Protein AF-A0A523CXA4-F1 (afdb_monomer_lite)

Structure (mmCIF, N/CA/C/O backbone):
data_AF-A0A523CXA4-F1
#
_entry.id   AF-A0A523CXA4-F1
#
loop_
_atom_site.group_PDB
_atom_site.id
_atom_site.type_symbol
_atom_site.label_atom_id
_atom_site.label_alt_id
_atom_site.label_comp_id
_atom_site.label_asym_id
_atom_site.label_entity_id
_atom_site.label_seq_id
_atom_site.pdbx_PDB_ins_code
_atom_site.Cartn_x
_atom_site.Cartn_y
_atom_site.Cartn_z
_atom_site.occupancy
_atom_site.B_iso_or_equiv
_atom_site.auth_seq_id
_atom_site.auth_comp_id
_atom_site.auth_asym_id
_atom_site.auth_atom_id
_atom_site.pdbx_PDB_model_num
ATOM 1 N N . MET A 1 1 ? 42.052 19.906 -33.831 1.00 55.44 1 MET A N 1
ATOM 2 C CA . MET A 1 1 ? 40.650 20.197 -33.439 1.00 55.44 1 MET A CA 1
ATOM 3 C C . MET A 1 1 ? 39.575 19.534 -34.320 1.00 55.44 1 MET A C 1
ATOM 5 O O . MET A 1 1 ? 38.559 19.148 -33.767 1.00 55.44 1 MET A O 1
ATOM 9 N N . LYS A 1 2 ? 39.762 19.303 -35.636 1.00 57.41 2 LYS A N 1
ATOM 10 C CA . LYS A 1 2 ? 38.700 18.750 -36.522 1.00 57.41 2 LYS A CA 1
ATOM 11 C C . LYS A 1 2 ? 38.255 17.290 -36.270 1.00 57.41 2 LYS A C 1
ATOM 13 O O . LYS A 1 2 ? 37.139 16.947 -36.626 1.00 57.41 2 LYS A O 1
ATOM 18 N N . ARG A 1 3 ? 39.086 16.433 -35.657 1.00 59.00 3 ARG A N 1
ATOM 19 C CA . ARG A 1 3 ? 38.752 15.011 -35.379 1.00 59.00 3 ARG A CA 1
ATOM 20 C C . ARG A 1 3 ? 37.992 14.776 -34.072 1.00 59.00 3 ARG A C 1
ATOM 22 O O . ARG A 1 3 ? 37.489 13.687 -33.852 1.00 59.00 3 ARG A O 1
ATOM 29 N N . ILE A 1 4 ? 37.914 15.793 -33.221 1.00 60.28 4 ILE A N 1
ATOM 30 C CA . ILE A 1 4 ? 37.323 15.688 -31.884 1.00 60.28 4 ILE A CA 1
ATOM 31 C C . ILE A 1 4 ? 35.793 15.850 -31.964 1.00 60.28 4 ILE A C 1
ATOM 33 O O . ILE A 1 4 ? 35.050 15.113 -31.328 1.00 60.28 4 ILE A O 1
ATOM 37 N N . LEU A 1 5 ? 35.322 16.741 -32.842 1.00 62.91 5 LEU A N 1
ATOM 38 C CA . LEU A 1 5 ? 33.901 16.999 -33.085 1.00 62.91 5 LEU A CA 1
ATOM 39 C C . LEU A 1 5 ? 33.089 15.762 -33.549 1.00 62.91 5 LEU A C 1
ATOM 41 O O . LEU A 1 5 ? 32.036 15.520 -32.968 1.00 62.91 5 LEU A O 1
ATOM 45 N N . PRO A 1 6 ? 33.540 14.938 -34.522 1.00 69.25 6 PRO A N 1
ATOM 46 C CA . PRO A 1 6 ? 32.792 13.744 -34.931 1.00 69.25 6 PRO A CA 1
ATOM 47 C C . PRO A 1 6 ? 32.766 12.641 -33.864 1.00 69.25 6 PRO A C 1
ATOM 49 O O . PRO A 1 6 ? 31.788 11.907 -33.791 1.00 69.25 6 PRO A O 1
ATOM 52 N N . VAL A 1 7 ? 33.792 12.539 -33.011 1.00 71.12 7 VAL A N 1
ATOM 53 C CA . VAL A 1 7 ? 33.813 11.573 -31.897 1.00 71.12 7 VAL A CA 1
ATOM 54 C C . VAL A 1 7 ? 32.794 11.964 -30.825 1.00 71.12 7 VAL A C 1
ATOM 56 O O . VAL A 1 7 ? 32.055 11.108 -30.348 1.00 71.12 7 VAL A O 1
ATOM 59 N N . PHE A 1 8 ? 32.688 13.257 -30.503 1.00 73.69 8 PHE A N 1
ATOM 60 C CA . PHE A 1 8 ? 31.655 13.751 -29.589 1.00 73.69 8 PHE A CA 1
ATOM 61 C C . PHE A 1 8 ? 30.239 13.601 -30.158 1.00 73.69 8 PHE A C 1
ATOM 63 O O . PHE A 1 8 ? 29.335 13.213 -29.423 1.00 73.69 8 PHE A O 1
ATOM 70 N N . LEU A 1 9 ? 30.042 13.842 -31.459 1.00 76.19 9 LEU A N 1
ATOM 71 C CA . LEU A 1 9 ? 28.745 13.637 -32.117 1.00 76.19 9 LEU A CA 1
ATOM 72 C C . LEU A 1 9 ? 28.333 12.158 -32.146 1.00 76.19 9 LEU A C 1
ATOM 74 O O . LEU A 1 9 ? 27.176 11.844 -31.877 1.00 76.19 9 LEU A O 1
ATOM 78 N N . LEU A 1 10 ? 29.272 11.246 -32.417 1.00 79.19 10 LEU A N 1
ATOM 79 C CA . LEU A 1 10 ? 29.013 9.805 -32.400 1.00 79.19 10 LEU A CA 1
ATOM 80 C C . LEU A 1 10 ? 28.697 9.305 -30.982 1.00 79.19 10 LEU A C 1
ATOM 82 O O . LEU A 1 10 ? 27.749 8.548 -30.799 1.00 79.19 10 LEU A O 1
ATOM 86 N N . GLY A 1 11 ? 29.444 9.769 -29.974 1.00 74.88 11 GLY A N 1
ATOM 87 C CA . GLY A 1 11 ? 29.176 9.452 -28.569 1.00 74.88 11 GLY A CA 1
ATOM 88 C C . GLY A 1 11 ? 27.813 9.965 -28.098 1.00 74.88 11 GLY A C 1
ATOM 89 O O . GLY A 1 11 ? 27.071 9.227 -27.454 1.00 74.88 11 GLY A O 1
ATOM 90 N N . GLY A 1 12 ? 27.444 11.192 -28.483 1.00 76.06 12 GLY A N 1
ATOM 91 C CA . GLY A 1 12 ? 26.124 11.757 -28.194 1.00 76.06 12 GLY A CA 1
ATOM 92 C C . GLY A 1 12 ? 24.982 10.973 -28.845 1.00 76.06 12 GLY A C 1
ATOM 93 O O . GLY A 1 12 ? 23.961 10.741 -28.204 1.00 76.06 12 GLY A O 1
ATOM 94 N N . LEU A 1 13 ? 25.165 10.505 -30.085 1.00 80.12 13 LEU A N 1
ATOM 95 C CA . LEU A 1 13 ? 24.168 9.694 -30.789 1.00 80.12 13 LEU A CA 1
ATOM 96 C C . LEU A 1 13 ? 23.973 8.314 -30.139 1.00 80.12 13 LEU A C 1
ATOM 98 O O . LEU A 1 13 ? 22.839 7.871 -29.991 1.00 80.12 13 LEU A O 1
ATOM 102 N N . ILE A 1 14 ? 25.056 7.653 -29.717 1.00 82.56 14 ILE A N 1
ATOM 103 C CA . ILE A 1 14 ? 24.981 6.362 -29.009 1.00 82.56 14 ILE A CA 1
ATOM 104 C C . ILE A 1 14 ? 24.213 6.515 -27.691 1.00 82.56 14 ILE A C 1
ATOM 106 O O . ILE A 1 14 ? 23.369 5.682 -27.377 1.00 82.56 14 ILE A O 1
ATOM 110 N N . LEU A 1 15 ? 24.467 7.597 -26.952 1.00 78.19 15 LEU A N 1
ATOM 111 C CA . LEU A 1 15 ? 23.811 7.871 -25.673 1.00 78.19 15 LEU A CA 1
ATOM 112 C C . LEU A 1 15 ? 22.323 8.226 -25.853 1.00 78.19 15 LEU A C 1
ATOM 114 O O . LEU A 1 15 ? 21.481 7.808 -25.067 1.00 78.19 15 LEU A O 1
ATOM 118 N N . LEU A 1 16 ? 21.975 8.933 -26.932 1.00 81.12 16 LEU A N 1
ATOM 119 C CA . LEU A 1 16 ? 20.579 9.196 -27.297 1.00 81.12 16 LEU A CA 1
ATOM 120 C C . LEU A 1 16 ? 19.822 7.920 -27.687 1.00 81.12 16 LEU A C 1
ATOM 122 O O . LEU A 1 16 ? 18.653 7.777 -27.342 1.00 81.12 16 LEU A O 1
ATOM 126 N N . LEU A 1 17 ? 20.476 6.995 -28.392 1.00 86.81 17 LEU A N 1
ATOM 127 C CA . LEU A 1 17 ? 19.860 5.741 -28.833 1.00 86.81 17 LEU A CA 1
ATOM 128 C C . LEU A 1 17 ? 19.803 4.673 -27.732 1.00 86.81 17 LEU A C 1
ATOM 130 O O . LEU A 1 17 ? 18.979 3.764 -27.824 1.00 86.81 17 LEU A O 1
ATOM 134 N N . SER A 1 18 ? 20.633 4.767 -26.688 1.00 87.38 18 SER A N 1
ATOM 135 C CA . SER A 1 18 ? 20.609 3.810 -25.579 1.00 87.38 18 SER A CA 1
ATOM 136 C C . SER A 1 18 ? 19.433 4.032 -24.628 1.00 87.38 18 SER A C 1
ATOM 138 O O . SER A 1 18 ? 18.902 3.052 -24.111 1.00 87.38 18 SER A O 1
ATOM 140 N N . ILE A 1 19 ? 18.974 5.276 -24.433 1.00 90.44 19 ILE A N 1
ATOM 141 C CA . ILE A 1 19 ? 17.864 5.588 -23.514 1.00 90.44 19 ILE A CA 1
ATOM 142 C C . ILE A 1 19 ? 16.578 4.823 -23.884 1.00 90.44 19 ILE A C 1
ATOM 144 O O . ILE A 1 19 ? 16.054 4.138 -23.007 1.00 90.44 19 ILE A O 1
ATOM 148 N N . PRO A 1 20 ? 16.076 4.841 -25.139 1.00 92.19 20 PRO A N 1
ATOM 149 C CA . PRO A 1 20 ? 14.871 4.090 -25.500 1.00 92.19 20 PRO A CA 1
ATOM 150 C C . PRO A 1 20 ? 15.016 2.577 -25.322 1.00 92.19 20 PRO A C 1
ATOM 152 O O . PRO A 1 20 ? 14.059 1.914 -24.935 1.00 92.19 20 PRO A O 1
ATOM 155 N N . VAL A 1 21 ? 16.207 2.025 -25.582 1.00 93.12 21 VAL A N 1
ATOM 156 C CA . VAL A 1 21 ? 16.472 0.586 -25.429 1.00 93.12 21 VAL A CA 1
ATOM 157 C C . VAL A 1 21 ? 16.473 0.195 -23.953 1.00 93.12 21 VAL A C 1
ATOM 159 O O . VAL A 1 21 ? 15.789 -0.751 -23.573 1.00 93.12 21 VAL A O 1
ATOM 162 N N . ILE A 1 22 ? 17.194 0.945 -23.114 1.00 93.62 22 ILE A N 1
ATOM 163 C CA . ILE A 1 22 ? 17.227 0.727 -21.661 1.00 93.62 22 ILE A CA 1
ATOM 164 C C . ILE A 1 22 ? 15.817 0.874 -21.082 1.00 93.62 22 ILE A C 1
ATOM 166 O O . ILE A 1 22 ? 15.388 0.033 -20.297 1.00 93.62 22 ILE A O 1
ATOM 170 N N . TYR A 1 23 ? 15.072 1.895 -21.512 1.00 94.12 23 TYR A N 1
ATOM 171 C CA . TYR A 1 23 ? 13.703 2.122 -21.058 1.00 94.12 23 TYR A CA 1
ATOM 172 C C . TYR A 1 23 ? 12.761 0.991 -21.483 1.00 94.12 23 TYR A C 1
ATOM 174 O O . TYR A 1 23 ? 11.998 0.498 -20.661 1.00 94.12 23 TYR A O 1
ATOM 182 N N . GLY A 1 24 ? 12.849 0.521 -22.731 1.00 94.38 24 GLY A N 1
ATOM 183 C CA . GLY A 1 24 ? 12.044 -0.600 -23.220 1.00 94.38 24 GLY A CA 1
ATOM 184 C C . GLY A 1 24 ? 12.316 -1.906 -22.470 1.00 94.38 24 GLY A C 1
ATOM 185 O O . GLY A 1 24 ? 11.378 -2.615 -22.117 1.00 94.38 24 GLY A O 1
ATOM 186 N N . LEU A 1 25 ? 13.583 -2.203 -22.161 1.00 94.12 25 LEU A N 1
ATOM 187 C CA . LEU A 1 25 ? 13.948 -3.361 -21.335 1.00 94.12 25 LEU A CA 1
ATOM 188 C C . LEU A 1 25 ? 13.444 -3.219 -19.894 1.00 94.12 25 LEU A C 1
ATOM 190 O O . LEU A 1 25 ? 12.968 -4.187 -19.301 1.00 94.12 25 LEU A O 1
ATOM 194 N N . TRP A 1 26 ? 13.531 -2.013 -19.334 1.00 95.94 26 TRP A N 1
ATOM 195 C CA . TRP A 1 26 ? 13.014 -1.720 -18.003 1.00 95.94 26 TRP A CA 1
ATOM 196 C C . TRP A 1 26 ? 11.489 -1.896 -17.938 1.00 95.94 26 TRP A C 1
ATOM 198 O O . TRP A 1 26 ? 11.005 -2.575 -17.035 1.00 95.94 26 TRP A O 1
ATOM 208 N N . LEU A 1 27 ? 10.752 -1.398 -18.938 1.00 95.62 27 LEU A N 1
ATOM 209 C CA . LEU A 1 27 ? 9.305 -1.597 -19.063 1.00 95.62 27 LEU A CA 1
ATOM 210 C C . LEU A 1 27 ? 8.914 -3.064 -19.273 1.00 95.62 27 LEU A C 1
ATOM 212 O O . LEU A 1 27 ? 7.896 -3.489 -18.742 1.00 95.62 27 LEU A O 1
ATOM 216 N N . GLY A 1 28 ? 9.710 -3.844 -20.011 1.00 96.12 28 GLY A N 1
ATOM 217 C CA . GLY A 1 28 ? 9.466 -5.280 -20.177 1.00 96.12 28 GLY A CA 1
ATOM 218 C C . GLY A 1 28 ? 9.460 -6.018 -18.837 1.00 96.12 28 GLY A C 1
ATOM 219 O O . GLY A 1 28 ? 8.503 -6.714 -18.523 1.00 96.12 28 GLY A O 1
ATOM 220 N N . ARG A 1 29 ? 10.470 -5.773 -17.993 1.00 96.00 29 ARG A N 1
ATOM 221 C CA . ARG A 1 29 ? 10.530 -6.369 -16.646 1.00 96.00 29 ARG A CA 1
ATOM 222 C C . ARG A 1 29 ? 9.421 -5.869 -15.722 1.00 96.00 29 ARG A C 1
ATOM 224 O O . ARG A 1 29 ? 8.938 -6.627 -14.889 1.00 96.00 29 ARG A O 1
ATOM 231 N N . LEU A 1 30 ? 9.018 -4.604 -15.862 1.00 96.50 30 LEU A N 1
ATOM 232 C CA . LEU A 1 30 ? 7.861 -4.071 -15.144 1.00 96.50 30 LEU A CA 1
ATOM 233 C C . LEU A 1 30 ? 6.575 -4.814 -15.538 1.00 96.50 30 LEU A C 1
ATOM 235 O O . LEU A 1 30 ? 5.807 -5.205 -14.665 1.00 96.50 30 LEU A O 1
ATOM 239 N N . ALA A 1 31 ? 6.373 -5.058 -16.833 1.00 97.31 31 ALA A N 1
ATOM 240 C CA . ALA A 1 31 ? 5.225 -5.809 -17.328 1.00 97.31 31 ALA A CA 1
ATOM 241 C C . ALA A 1 31 ? 5.234 -7.270 -16.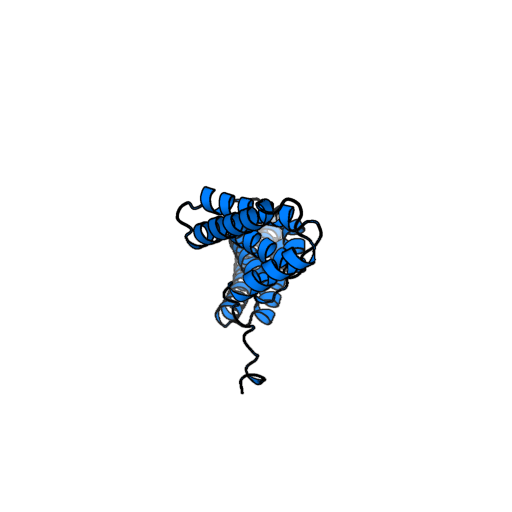843 1.00 97.31 31 ALA A C 1
ATOM 243 O O . ALA A 1 31 ? 4.180 -7.799 -16.496 1.00 97.31 31 ALA A O 1
ATOM 244 N N . ASP A 1 32 ? 6.407 -7.904 -16.756 1.00 97.62 32 ASP A N 1
ATOM 245 C CA . ASP A 1 32 ? 6.542 -9.249 -16.183 1.00 97.62 32 ASP A CA 1
ATOM 246 C C . ASP A 1 32 ? 6.132 -9.271 -14.695 1.00 97.62 32 ASP A C 1
ATOM 248 O O . ASP A 1 32 ? 5.364 -10.145 -14.282 1.00 97.62 32 ASP A O 1
ATOM 252 N N . ALA A 1 33 ? 6.555 -8.266 -13.915 1.00 97.50 33 ALA A N 1
ATOM 253 C CA . ALA A 1 33 ? 6.172 -8.107 -12.507 1.00 97.50 33 ALA A CA 1
ATOM 254 C C . ALA A 1 33 ? 4.656 -7.924 -12.325 1.00 97.50 33 ALA A C 1
ATOM 256 O O . ALA A 1 33 ? 4.048 -8.524 -11.431 1.00 97.50 33 ALA A O 1
ATOM 257 N N . GLU A 1 34 ? 4.036 -7.124 -13.196 1.00 96.81 34 GLU A N 1
ATOM 258 C CA . GLU A 1 34 ? 2.588 -6.894 -13.232 1.00 96.81 34 GLU A CA 1
ATOM 259 C C . GLU A 1 34 ? 1.816 -8.154 -13.649 1.00 96.81 34 GLU A C 1
ATOM 261 O O . GLU A 1 34 ? 0.770 -8.456 -13.072 1.00 96.81 34 GLU A O 1
ATOM 266 N N . ALA A 1 35 ? 2.342 -8.932 -14.598 1.00 97.50 35 ALA A N 1
ATOM 267 C CA . ALA A 1 35 ? 1.761 -10.214 -14.984 1.00 97.50 35 ALA A CA 1
ATOM 268 C C . ALA A 1 35 ? 1.803 -11.213 -13.818 1.00 97.50 35 ALA A C 1
ATOM 270 O O . ALA A 1 35 ? 0.785 -11.823 -13.493 1.00 97.50 35 ALA A O 1
ATOM 271 N N . ALA A 1 36 ? 2.937 -11.322 -13.116 1.00 96.94 36 ALA A N 1
ATOM 272 C CA . ALA A 1 36 ? 3.042 -12.148 -11.915 1.00 96.94 36 ALA A CA 1
ATOM 273 C C . ALA A 1 36 ? 2.067 -11.697 -10.809 1.00 96.94 36 ALA A C 1
ATOM 275 O O . ALA A 1 36 ? 1.455 -12.542 -10.151 1.00 96.94 36 ALA A O 1
ATOM 276 N N . PHE A 1 37 ? 1.867 -10.385 -10.636 1.00 94.62 37 PHE A N 1
ATOM 277 C CA . PHE A 1 37 ? 0.881 -9.840 -9.697 1.00 94.62 37 PHE A CA 1
ATOM 278 C C . PHE A 1 37 ? -0.547 -10.252 -10.067 1.00 94.62 37 PHE A C 1
ATOM 280 O O . PHE A 1 37 ? -1.293 -10.750 -9.220 1.00 94.62 37 PHE A O 1
ATOM 287 N N . SER A 1 38 ? -0.913 -10.083 -11.342 1.00 94.56 38 SER A N 1
ATOM 288 C CA . SER A 1 38 ? -2.229 -10.447 -11.877 1.00 94.56 38 SER A CA 1
ATOM 289 C C . SER A 1 38 ? -2.508 -11.947 -11.740 1.00 94.56 38 SER A C 1
ATOM 291 O O . SER A 1 38 ? -3.611 -12.343 -11.361 1.00 94.56 38 SER A O 1
ATOM 293 N N . ASP A 1 39 ? -1.478 -12.774 -11.928 1.00 95.19 39 ASP A N 1
ATOM 294 C CA . ASP A 1 39 ? -1.519 -14.227 -11.746 1.00 95.19 39 ASP A CA 1
ATOM 295 C C . ASP A 1 39 ? -1.522 -14.665 -10.270 1.00 95.19 39 ASP A C 1
ATOM 297 O O . ASP A 1 39 ? -1.466 -15.862 -9.979 1.00 95.19 39 ASP A O 1
ATOM 301 N N . THR A 1 40 ? -1.571 -13.732 -9.311 1.00 94.00 40 THR A N 1
ATOM 302 C CA . THR A 1 40 ? -1.509 -13.985 -7.856 1.00 94.00 40 THR A CA 1
ATOM 303 C C . THR A 1 40 ? -0.205 -14.638 -7.378 1.00 94.00 40 THR A C 1
ATOM 305 O O . THR A 1 40 ? -0.126 -15.163 -6.264 1.00 94.00 40 THR A O 1
ATOM 308 N N . ARG A 1 41 ? 0.857 -14.581 -8.190 1.00 96.62 41 ARG A N 1
ATOM 309 C CA . ARG A 1 41 ? 2.208 -15.053 -7.847 1.00 96.62 41 ARG A CA 1
ATOM 310 C C . ARG A 1 41 ? 2.937 -13.984 -7.032 1.00 96.62 41 ARG A C 1
ATOM 312 O O . ARG A 1 41 ? 3.953 -13.444 -7.452 1.00 96.62 41 ARG A O 1
ATOM 319 N N . TYR A 1 42 ? 2.392 -13.660 -5.859 1.00 94.00 42 TYR A N 1
ATOM 320 C CA . TYR A 1 42 ? 2.778 -12.475 -5.083 1.00 94.00 42 TYR A CA 1
ATOM 321 C C . TYR A 1 42 ? 4.250 -12.446 -4.666 1.00 94.00 42 TYR A C 1
ATOM 323 O O . TYR A 1 42 ? 4.880 -11.410 -4.820 1.00 94.00 42 TYR A O 1
ATOM 331 N N . THR A 1 43 ? 4.823 -13.562 -4.211 1.00 95.44 43 THR A N 1
ATOM 332 C CA . THR A 1 43 ? 6.248 -13.619 -3.830 1.00 95.44 43 THR A CA 1
ATOM 333 C C . THR A 1 43 ? 7.175 -13.369 -5.022 1.00 95.44 43 THR A C 1
ATOM 335 O O . THR A 1 43 ? 8.129 -12.609 -4.915 1.00 95.44 43 THR A O 1
ATOM 338 N N . G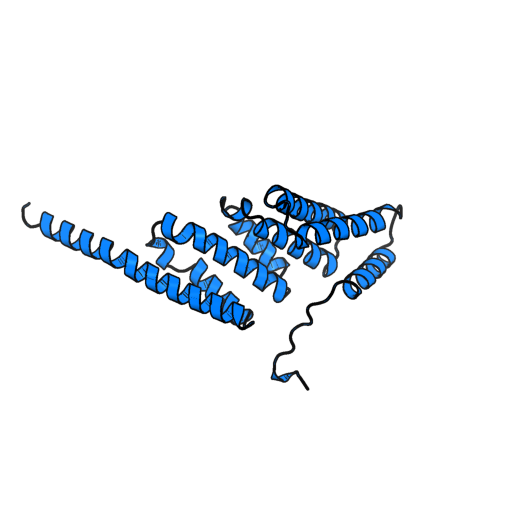LU A 1 44 ? 6.871 -13.963 -6.178 1.00 97.12 44 GLU A N 1
ATOM 339 C CA . GLU A 1 44 ? 7.644 -13.742 -7.406 1.00 97.12 44 GLU A CA 1
ATOM 340 C C . GLU A 1 44 ? 7.490 -12.300 -7.902 1.00 97.12 44 GLU A C 1
ATOM 342 O O . GLU A 1 44 ? 8.472 -11.634 -8.223 1.00 97.12 44 GLU A O 1
ATOM 347 N N . SER A 1 45 ? 6.255 -11.799 -7.913 1.00 97.44 45 SER A N 1
ATOM 348 C CA . SER A 1 45 ? 5.945 -10.425 -8.295 1.00 97.44 45 SER A CA 1
ATOM 349 C C . SER A 1 45 ? 6.662 -9.411 -7.401 1.00 97.44 45 SER A C 1
ATOM 351 O O . SER A 1 45 ? 7.202 -8.429 -7.905 1.00 97.44 45 SER A O 1
ATOM 353 N N . GLN A 1 46 ? 6.737 -9.667 -6.091 1.00 97.06 46 GLN A N 1
ATOM 354 C CA . GLN A 1 46 ? 7.455 -8.817 -5.142 1.00 97.06 46 GLN A CA 1
ATOM 355 C C . GLN A 1 46 ? 8.930 -8.687 -5.512 1.00 97.06 46 GLN A C 1
ATOM 357 O O . GLN A 1 46 ? 9.444 -7.572 -5.601 1.00 97.06 46 GLN A O 1
ATOM 362 N N . GLU A 1 47 ? 9.597 -9.818 -5.754 1.00 96.94 47 GLU A N 1
ATOM 363 C CA . GLU A 1 47 ? 11.008 -9.847 -6.133 1.00 96.94 47 GLU A CA 1
ATOM 364 C C . GLU A 1 47 ? 11.226 -9.082 -7.444 1.00 96.94 47 GLU A C 1
ATOM 366 O O . GLU A 1 47 ? 12.114 -8.232 -7.538 1.00 96.94 47 GLU A O 1
ATOM 371 N N . GLN A 1 48 ? 10.371 -9.316 -8.442 1.00 97.69 48 GLN A N 1
ATOM 372 C CA . GLN A 1 48 ? 10.447 -8.641 -9.737 1.00 97.69 48 GLN A CA 1
ATOM 373 C C . GLN A 1 48 ? 10.231 -7.126 -9.604 1.00 97.69 48 GLN A C 1
ATOM 375 O O . GLN A 1 48 ? 11.023 -6.345 -10.136 1.00 97.69 48 GLN A O 1
ATOM 380 N N . PHE A 1 49 ? 9.233 -6.676 -8.839 1.00 97.12 49 PHE A N 1
ATOM 381 C CA . PHE A 1 49 ? 9.024 -5.251 -8.581 1.00 97.12 49 PHE A CA 1
ATOM 382 C C . PHE A 1 49 ? 10.195 -4.617 -7.824 1.00 97.12 49 PHE A C 1
ATOM 384 O O . PHE A 1 49 ? 10.618 -3.522 -8.191 1.00 97.12 49 PHE A O 1
ATOM 391 N N . GLN A 1 50 ? 10.768 -5.290 -6.821 1.00 95.06 50 GLN A N 1
ATOM 392 C CA . GLN A 1 50 ? 11.948 -4.799 -6.097 1.00 95.06 50 GLN A CA 1
ATOM 393 C C . GLN A 1 50 ? 13.169 -4.659 -7.018 1.00 95.06 50 GLN A C 1
ATOM 395 O O . GLN A 1 50 ? 13.889 -3.656 -6.943 1.00 95.06 50 GLN A O 1
ATOM 400 N N . GLN A 1 51 ? 13.382 -5.613 -7.930 1.00 94.56 51 GLN A N 1
ATOM 401 C CA . GLN A 1 51 ? 14.443 -5.543 -8.940 1.00 94.56 51 GLN A CA 1
ATOM 402 C C . GLN A 1 51 ? 14.233 -4.371 -9.908 1.00 94.56 51 GLN A C 1
ATOM 404 O O . GLN A 1 51 ? 15.182 -3.654 -10.225 1.00 94.56 51 GLN A O 1
ATOM 409 N N . VAL A 1 52 ? 12.998 -4.133 -10.358 1.00 94.31 52 VAL A N 1
ATOM 410 C CA . VAL A 1 52 ? 12.665 -2.997 -11.236 1.00 94.31 52 VAL A CA 1
ATOM 411 C C . VAL A 1 52 ? 12.811 -1.660 -10.496 1.00 94.31 52 VAL A C 1
ATOM 413 O O . VAL A 1 52 ? 13.297 -0.686 -11.078 1.00 94.31 52 VAL A O 1
ATOM 416 N N . PHE A 1 53 ? 12.439 -1.615 -9.214 1.00 92.00 53 PHE A N 1
ATOM 417 C CA . PHE A 1 53 ? 12.476 -0.420 -8.369 1.00 92.00 53 PHE A CA 1
ATOM 418 C C . PHE A 1 53 ? 13.891 0.040 -7.999 1.00 92.00 53 PHE A C 1
ATOM 420 O O . PHE A 1 53 ? 14.131 1.241 -7.880 1.00 92.00 53 PHE A O 1
ATOM 427 N N . SER A 1 54 ? 14.814 -0.906 -7.814 1.00 89.25 54 SER A N 1
ATOM 428 C CA . SER A 1 54 ? 16.211 -0.664 -7.414 1.00 89.25 54 SER A CA 1
ATOM 429 C C . SER A 1 54 ? 17.223 -0.889 -8.547 1.00 89.25 54 SER A C 1
ATOM 431 O O . SER A 1 54 ? 18.435 -0.826 -8.333 1.00 89.25 54 SER A O 1
ATOM 433 N N . GLY A 1 55 ? 16.731 -1.139 -9.764 1.00 88.44 55 GLY A N 1
ATOM 434 C CA . GLY A 1 55 ? 17.542 -1.474 -10.929 1.00 88.44 55 GLY A CA 1
ATOM 435 C C . GLY A 1 55 ? 18.543 -0.382 -11.305 1.00 88.44 55 GLY A C 1
ATOM 436 O O . GLY A 1 55 ? 18.242 0.815 -11.296 1.00 88.44 55 GLY A O 1
ATOM 437 N N . TRP A 1 56 ? 19.748 -0.801 -11.697 1.00 84.94 56 TRP A N 1
ATOM 438 C CA . TRP A 1 56 ? 20.823 0.099 -12.127 1.00 84.94 56 TRP A CA 1
ATOM 439 C C . TRP A 1 56 ? 20.413 0.981 -13.317 1.00 84.94 56 TRP A C 1
ATOM 441 O O . TRP A 1 56 ? 20.942 2.081 -13.480 1.00 84.94 56 TRP A O 1
ATOM 451 N N . GLU A 1 57 ? 19.449 0.528 -14.126 1.00 86.25 57 GLU A N 1
ATOM 452 C CA . GLU A 1 57 ? 18.935 1.222 -15.308 1.00 86.25 57 GLU A CA 1
ATOM 453 C C . GLU A 1 57 ? 18.371 2.603 -14.960 1.00 86.25 57 GLU A C 1
ATOM 455 O O . GLU A 1 57 ? 18.502 3.542 -15.746 1.00 86.25 57 GLU A O 1
ATOM 460 N N . LEU A 1 58 ? 17.828 2.765 -13.750 1.00 86.25 58 LEU A N 1
ATOM 461 C CA . LEU A 1 58 ? 17.299 4.038 -13.256 1.00 86.25 58 LEU A CA 1
ATOM 462 C C . LEU A 1 58 ? 18.370 5.133 -13.164 1.00 86.25 58 LEU A C 1
ATOM 464 O O . LEU A 1 58 ? 18.044 6.312 -13.259 1.00 86.25 58 LEU A O 1
ATOM 468 N N . SER A 1 59 ? 19.652 4.766 -13.048 1.00 87.06 59 SER A N 1
ATOM 469 C CA . SER A 1 59 ? 20.759 5.737 -13.069 1.00 87.06 59 SER A CA 1
ATOM 470 C C . SER A 1 59 ? 20.974 6.368 -14.448 1.00 87.06 59 SER A C 1
ATOM 472 O O . SER A 1 59 ? 21.614 7.413 -14.557 1.00 87.06 59 SER A O 1
ATOM 474 N N . PHE A 1 60 ? 20.457 5.733 -15.501 1.00 87.31 60 PHE A N 1
ATOM 475 C CA . PHE A 1 60 ? 20.634 6.146 -16.893 1.00 87.31 60 PHE A CA 1
ATOM 476 C C . PHE A 1 60 ? 19.359 6.734 -17.503 1.00 87.31 60 PHE A C 1
ATOM 478 O O . PHE A 1 60 ? 19.423 7.392 -18.543 1.00 87.31 60 PHE A O 1
ATOM 485 N N . LEU A 1 61 ? 18.207 6.507 -16.870 1.00 89.44 61 LEU A N 1
ATOM 486 C CA . LEU A 1 61 ? 16.917 6.974 -17.351 1.00 89.44 61 LEU A CA 1
ATOM 487 C C . LEU A 1 61 ? 16.589 8.373 -16.804 1.00 89.44 61 LEU A C 1
ATOM 489 O O . LEU A 1 61 ? 16.702 8.617 -15.602 1.00 89.44 61 LEU A O 1
ATOM 493 N N . PRO A 1 62 ? 16.144 9.308 -17.663 1.00 89.62 62 PRO A N 1
ATOM 494 C CA . PRO A 1 62 ? 15.585 10.571 -17.205 1.00 89.62 62 PRO A CA 1
ATOM 495 C C . PRO A 1 62 ? 14.432 10.361 -16.215 1.00 89.62 62 PRO A C 1
ATOM 497 O O . PRO A 1 62 ? 13.525 9.574 -16.480 1.00 89.62 62 PRO A O 1
ATOM 500 N N . ARG A 1 63 ? 14.430 11.114 -15.105 1.00 87.56 63 ARG A N 1
ATOM 501 C CA . ARG A 1 63 ? 13.435 10.970 -14.021 1.00 87.56 63 ARG A CA 1
ATOM 502 C C . ARG A 1 63 ? 11.989 11.018 -14.517 1.00 87.56 63 ARG A C 1
ATOM 504 O O . ARG A 1 63 ? 11.204 10.157 -14.146 1.00 87.56 63 ARG A O 1
ATOM 511 N N . PHE A 1 64 ? 11.676 11.950 -15.416 1.00 87.69 64 PHE A N 1
ATOM 512 C CA . PHE A 1 64 ? 10.322 12.128 -15.947 1.00 87.69 64 PHE A CA 1
ATOM 513 C C . PHE A 1 64 ? 9.778 10.906 -16.712 1.00 87.69 64 PHE A C 1
ATOM 515 O O . PHE A 1 64 ? 8.573 10.806 -16.890 1.00 87.69 64 PHE A O 1
ATOM 522 N N . LEU A 1 65 ? 10.634 9.986 -17.184 1.00 88.69 65 LEU A N 1
ATOM 523 C CA . LEU A 1 65 ? 10.183 8.745 -17.833 1.00 88.69 65 LEU A CA 1
ATOM 524 C C . LEU A 1 65 ? 9.779 7.668 -16.823 1.00 88.69 65 LEU A C 1
ATOM 526 O O . LEU A 1 65 ? 8.977 6.791 -17.132 1.00 88.69 65 LEU A O 1
ATOM 530 N N . VAL A 1 66 ? 10.376 7.694 -15.633 1.00 90.44 66 VAL A N 1
ATOM 531 C CA . VAL A 1 66 ? 10.239 6.617 -14.647 1.00 90.44 66 VAL A CA 1
ATOM 532 C C . VAL A 1 66 ? 9.355 7.001 -13.470 1.00 90.44 66 VAL A C 1
ATOM 534 O O . VAL A 1 66 ? 8.883 6.109 -12.785 1.00 90.44 66 VAL A O 1
ATOM 537 N N . GLU A 1 67 ? 9.117 8.289 -13.227 1.00 88.12 67 GLU A N 1
ATOM 538 C CA . GLU A 1 67 ? 8.439 8.794 -12.026 1.00 88.12 67 GLU A CA 1
ATOM 539 C C . GLU A 1 67 ? 7.031 8.214 -11.826 1.00 88.12 67 GLU A C 1
ATOM 541 O O . GLU A 1 67 ? 6.778 7.602 -10.791 1.00 88.12 67 GLU A O 1
ATOM 546 N N . GLU A 1 68 ? 6.164 8.294 -12.838 1.00 87.75 68 GLU A N 1
ATOM 547 C CA . GLU A 1 68 ? 4.807 7.719 -12.797 1.00 87.75 68 GLU A CA 1
ATOM 548 C C . GLU A 1 68 ? 4.843 6.200 -12.568 1.00 87.75 68 GLU A C 1
ATOM 550 O O . GLU A 1 68 ? 4.159 5.649 -11.705 1.00 87.75 68 GLU A O 1
ATOM 555 N N . ASN A 1 69 ? 5.723 5.506 -13.291 1.00 91.75 69 ASN A N 1
ATOM 556 C CA . ASN A 1 69 ? 5.885 4.066 -13.138 1.00 91.75 69 ASN A CA 1
ATOM 557 C C . ASN A 1 69 ? 6.465 3.697 -11.758 1.00 91.75 69 ASN A C 1
ATOM 559 O O . ASN A 1 69 ? 6.119 2.649 -11.228 1.00 91.75 69 ASN A O 1
ATOM 563 N N . ARG A 1 70 ? 7.305 4.540 -11.136 1.00 90.75 70 ARG A N 1
ATOM 564 C CA . ARG A 1 70 ? 7.805 4.311 -9.767 1.00 90.75 70 ARG A CA 1
ATOM 565 C C . ARG A 1 70 ? 6.689 4.416 -8.739 1.00 90.75 70 ARG A C 1
ATOM 567 O O . ARG A 1 70 ? 6.654 3.574 -7.848 1.00 90.75 70 ARG A O 1
ATOM 574 N N . VAL A 1 71 ? 5.779 5.380 -8.878 1.00 91.56 71 VAL A N 1
ATOM 575 C CA . VAL A 1 71 ? 4.576 5.460 -8.033 1.00 91.56 71 VAL A CA 1
ATOM 576 C C . VAL A 1 71 ? 3.768 4.168 -8.162 1.00 91.56 71 VAL A C 1
ATOM 578 O O . VAL A 1 71 ? 3.495 3.512 -7.158 1.00 91.56 71 VAL A O 1
ATOM 581 N N . ARG A 1 72 ? 3.500 3.726 -9.398 1.00 92.62 72 ARG A N 1
ATOM 582 C CA . ARG A 1 72 ? 2.777 2.472 -9.664 1.00 92.62 72 ARG A CA 1
ATOM 583 C C . ARG A 1 72 ? 3.466 1.239 -9.065 1.00 92.62 72 ARG A C 1
ATOM 585 O O . ARG A 1 72 ? 2.804 0.405 -8.455 1.00 92.62 72 ARG A O 1
ATOM 592 N N . ILE A 1 73 ? 4.790 1.130 -9.203 1.00 94.69 73 ILE A N 1
ATOM 593 C CA . ILE A 1 73 ? 5.584 0.040 -8.611 1.00 94.69 73 ILE A CA 1
ATOM 594 C C . ILE A 1 73 ? 5.438 0.028 -7.089 1.00 94.69 73 ILE A C 1
ATOM 596 O O . ILE A 1 73 ? 5.206 -1.032 -6.511 1.00 94.69 73 ILE A O 1
ATOM 600 N N . VAL A 1 74 ? 5.551 1.190 -6.440 1.00 94.50 74 VAL A N 1
ATOM 601 C CA . VAL A 1 74 ? 5.406 1.290 -4.984 1.00 94.50 74 VAL A CA 1
ATOM 602 C C . VAL A 1 74 ? 4.004 0.871 -4.558 1.00 94.50 74 VAL A C 1
ATOM 604 O O . VAL A 1 74 ? 3.890 0.015 -3.690 1.00 94.50 74 VAL A O 1
ATOM 607 N N . LEU A 1 75 ? 2.947 1.371 -5.204 1.00 94.62 75 LEU A N 1
ATOM 608 C CA . LEU A 1 75 ? 1.569 0.970 -4.893 1.00 94.62 75 LEU A CA 1
ATOM 609 C C . LEU A 1 75 ? 1.357 -0.548 -5.013 1.00 94.62 75 LEU A C 1
ATOM 611 O O . LEU A 1 75 ? 0.701 -1.144 -4.158 1.00 94.62 75 LEU A O 1
ATOM 615 N N . ASN A 1 76 ? 1.953 -1.197 -6.017 1.00 96.06 76 ASN A N 1
ATOM 616 C CA . ASN A 1 76 ? 1.903 -2.655 -6.144 1.00 96.06 76 ASN A CA 1
ATOM 617 C C . ASN A 1 76 ? 2.686 -3.366 -5.031 1.00 96.06 76 ASN A C 1
ATOM 619 O O . ASN A 1 76 ? 2.187 -4.333 -4.461 1.00 96.06 76 ASN A O 1
ATOM 623 N N . LEU A 1 77 ? 3.877 -2.882 -4.668 1.00 95.94 77 LEU A N 1
ATOM 624 C CA . LEU A 1 77 ? 4.649 -3.437 -3.550 1.00 95.94 77 LEU A CA 1
ATOM 625 C C . LEU A 1 77 ? 3.892 -3.333 -2.221 1.00 95.94 77 LEU A C 1
ATOM 627 O O . LEU A 1 77 ? 3.922 -4.279 -1.436 1.00 95.94 77 LEU A O 1
ATOM 631 N N . ILE A 1 78 ? 3.165 -2.234 -1.997 1.00 95.62 78 ILE A N 1
ATOM 632 C CA . ILE A 1 78 ? 2.309 -2.062 -0.819 1.00 95.62 78 ILE A CA 1
ATOM 633 C C . ILE A 1 78 ? 1.210 -3.129 -0.787 1.00 95.62 78 ILE A C 1
ATOM 635 O O . ILE A 1 78 ? 1.015 -3.801 0.227 1.00 95.62 78 ILE A O 1
ATOM 639 N N . GLN A 1 79 ? 0.511 -3.310 -1.910 1.00 95.38 79 GLN A N 1
ATOM 640 C CA . GLN A 1 79 ? -0.545 -4.314 -2.045 1.00 95.38 79 GLN A CA 1
ATOM 641 C C . GLN A 1 79 ? -0.026 -5.730 -1.815 1.00 95.38 79 GLN A C 1
ATOM 643 O O . GLN A 1 79 ? -0.655 -6.517 -1.107 1.00 95.38 79 GLN A O 1
ATOM 648 N N . ILE A 1 80 ? 1.130 -6.055 -2.393 1.00 95.94 80 ILE A N 1
ATOM 649 C CA . ILE A 1 80 ? 1.774 -7.355 -2.217 1.00 95.94 80 ILE A CA 1
ATOM 650 C C . ILE A 1 80 ? 2.127 -7.579 -0.748 1.00 95.94 80 ILE A C 1
ATOM 652 O O . ILE A 1 80 ? 1.763 -8.615 -0.195 1.00 95.94 80 ILE A O 1
ATOM 656 N N . GLY A 1 81 ? 2.763 -6.599 -0.104 1.00 95.31 81 GLY A N 1
ATOM 657 C CA . GLY A 1 81 ? 3.123 -6.674 1.308 1.00 95.31 81 GLY A CA 1
ATOM 658 C C . GLY A 1 81 ? 1.910 -6.881 2.216 1.00 95.31 81 GLY A C 1
ATOM 659 O O . GLY A 1 81 ? 1.922 -7.749 3.089 1.00 95.31 81 GLY A O 1
ATOM 660 N N . TYR A 1 82 ? 0.808 -6.176 1.941 1.00 94.69 82 TYR A N 1
ATOM 661 C CA . TYR A 1 82 ? -0.467 -6.401 2.622 1.00 94.69 82 TYR A CA 1
ATOM 662 C C . TYR A 1 82 ? -0.978 -7.840 2.429 1.00 94.69 82 TYR A C 1
ATOM 664 O O . TYR A 1 82 ? -1.331 -8.510 3.398 1.00 94.69 82 TYR A O 1
ATOM 672 N N . VAL A 1 83 ? -0.990 -8.350 1.194 1.00 93.00 83 VAL A N 1
ATOM 673 C CA . VAL A 1 83 ? -1.494 -9.702 0.888 1.00 93.00 83 VAL A CA 1
ATOM 674 C C . VAL A 1 83 ? -0.628 -10.805 1.504 1.00 93.00 83 VAL A C 1
ATOM 676 O O . VAL A 1 83 ? -1.157 -11.828 1.946 1.00 93.00 83 VAL A O 1
ATOM 679 N N . LEU A 1 84 ? 0.690 -10.613 1.554 1.00 93.69 84 LEU A N 1
ATOM 680 C CA . LEU A 1 84 ? 1.628 -11.561 2.157 1.00 93.69 84 LEU A CA 1
ATOM 681 C C . LEU A 1 84 ? 1.625 -11.512 3.695 1.00 93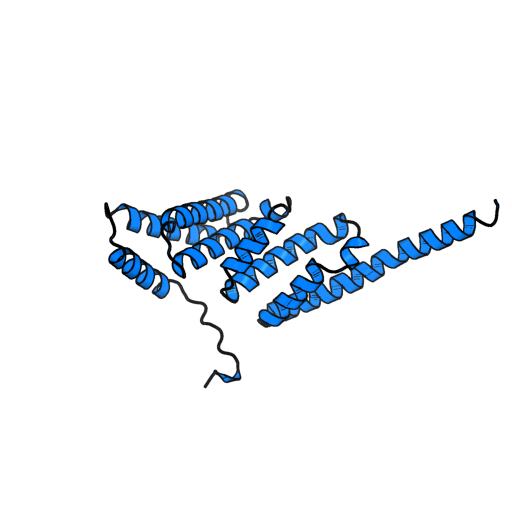.69 84 LEU A C 1
ATOM 683 O O . LEU A 1 84 ? 2.112 -12.444 4.338 1.00 93.69 84 LEU A O 1
ATOM 687 N N . GLY A 1 85 ? 1.012 -10.486 4.293 1.00 92.00 85 GLY A N 1
ATOM 688 C CA . GLY A 1 85 ? 1.013 -10.266 5.739 1.00 92.00 85 GLY A CA 1
ATOM 689 C C . GLY A 1 85 ? 2.311 -9.644 6.259 1.00 92.00 85 GLY A C 1
ATOM 690 O O . GLY A 1 85 ? 2.601 -9.726 7.450 1.00 92.00 85 GLY A O 1
ATOM 691 N N . GLU A 1 86 ? 3.091 -9.033 5.373 1.00 94.62 86 GLU A N 1
ATOM 692 C CA . GLU A 1 86 ? 4.397 -8.420 5.629 1.00 94.62 86 GLU A CA 1
ATOM 693 C C . GLU A 1 86 ? 4.238 -6.950 6.053 1.00 94.62 86 GLU A C 1
ATOM 695 O O . GLU A 1 86 ? 4.869 -6.040 5.508 1.00 94.62 86 GLU A O 1
ATOM 700 N N . TYR A 1 87 ? 3.326 -6.686 6.994 1.00 93.06 87 TYR A N 1
ATOM 701 C CA . TYR A 1 87 ? 2.890 -5.324 7.322 1.00 93.06 87 TYR A CA 1
ATOM 702 C C . TYR A 1 87 ? 4.037 -4.458 7.848 1.00 93.06 87 TYR A C 1
ATOM 704 O O . TYR A 1 87 ? 4.227 -3.341 7.372 1.00 93.06 87 TYR A O 1
ATOM 712 N N . ASP A 1 88 ? 4.836 -4.993 8.776 1.00 91.75 88 ASP A N 1
ATOM 713 C CA . ASP A 1 88 ? 5.951 -4.268 9.391 1.00 91.75 88 ASP A CA 1
ATOM 714 C C . ASP A 1 88 ? 7.025 -3.910 8.359 1.00 91.75 88 ASP A C 1
ATOM 716 O O . ASP A 1 88 ? 7.442 -2.754 8.278 1.00 91.75 88 ASP A O 1
ATOM 720 N N . GLN A 1 89 ? 7.423 -4.879 7.520 1.00 93.62 89 GLN A N 1
ATOM 721 C CA . GLN A 1 89 ? 8.423 -4.647 6.473 1.00 93.62 89 GLN A CA 1
ATOM 722 C C . GLN A 1 89 ? 7.925 -3.623 5.449 1.00 93.62 89 GLN A C 1
ATOM 724 O O . GLN A 1 89 ? 8.680 -2.758 5.007 1.00 93.62 89 GLN A O 1
ATOM 729 N N . THR A 1 90 ? 6.640 -3.690 5.095 1.00 94.50 90 THR A N 1
ATOM 730 C CA . THR A 1 90 ? 6.039 -2.762 4.132 1.00 94.50 90 THR A CA 1
ATOM 731 C C . THR A 1 90 ? 5.956 -1.349 4.705 1.00 94.50 90 THR A C 1
ATOM 733 O O . THR A 1 90 ? 6.308 -0.387 4.026 1.00 94.50 90 THR A O 1
ATOM 736 N N . LEU A 1 91 ? 5.561 -1.199 5.970 1.00 92.69 91 LEU A N 1
ATOM 737 C CA . LEU A 1 91 ? 5.536 0.097 6.650 1.00 92.69 91 LEU A CA 1
ATOM 738 C C . LEU A 1 91 ? 6.942 0.689 6.811 1.00 92.69 91 LEU A C 1
ATOM 740 O O . LEU A 1 91 ? 7.113 1.898 6.659 1.00 92.69 91 LEU A O 1
ATOM 744 N N . GLU A 1 92 ? 7.956 -0.132 7.092 1.00 92.12 92 GLU A N 1
ATOM 745 C CA . GLU A 1 92 ? 9.354 0.311 7.145 1.00 92.12 92 GLU A CA 1
ATOM 746 C C . GLU A 1 92 ? 9.847 0.792 5.773 1.00 92.12 92 GLU A C 1
ATOM 748 O O . GLU A 1 92 ? 10.407 1.887 5.670 1.00 92.12 92 GLU A O 1
ATOM 753 N N . PHE A 1 93 ? 9.554 0.037 4.711 1.00 90.94 93 PHE A N 1
ATOM 754 C CA . PHE A 1 93 ? 9.830 0.436 3.331 1.00 90.94 93 PHE A CA 1
ATOM 755 C C . PHE A 1 93 ? 9.196 1.796 2.993 1.00 90.9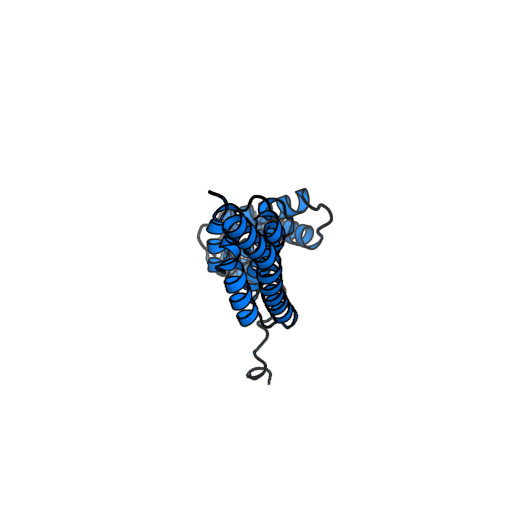4 93 PHE A C 1
ATOM 757 O O . PHE A 1 93 ? 9.874 2.688 2.478 1.00 90.94 93 PHE A O 1
ATOM 764 N N . LEU A 1 94 ? 7.930 2.011 3.363 1.00 90.12 94 LEU A N 1
ATOM 765 C CA . LEU A 1 94 ? 7.238 3.280 3.122 1.00 90.12 94 LEU A CA 1
ATOM 766 C C . LEU A 1 94 ? 7.749 4.441 3.974 1.00 90.12 94 LEU A C 1
ATOM 768 O O . LEU A 1 94 ? 7.630 5.584 3.552 1.00 90.12 94 LEU A O 1
ATOM 772 N N . ARG A 1 95 ? 8.362 4.210 5.137 1.00 85.50 95 ARG A N 1
ATOM 773 C CA . ARG A 1 95 ? 9.032 5.299 5.873 1.00 85.50 95 ARG A CA 1
ATOM 774 C C . ARG A 1 95 ? 10.274 5.799 5.138 1.00 85.50 95 ARG A C 1
ATOM 776 O O . ARG A 1 95 ? 10.581 6.986 5.219 1.00 85.50 95 ARG A O 1
ATOM 783 N N . GLY A 1 96 ? 10.972 4.916 4.423 1.00 78.75 96 GLY A N 1
ATOM 784 C CA . GLY A 1 96 ? 12.093 5.289 3.558 1.00 78.75 96 GLY A CA 1
ATOM 785 C C . GLY A 1 96 ? 11.640 5.969 2.261 1.00 78.75 96 GLY A C 1
ATOM 786 O O . GLY A 1 96 ? 12.165 7.019 1.886 1.00 78.75 96 GLY A O 1
ATOM 787 N N . GLU A 1 97 ? 10.628 5.401 1.601 1.00 71.56 97 GLU A N 1
ATOM 788 C CA . GLU A 1 97 ? 10.189 5.816 0.258 1.00 71.56 97 GLU A CA 1
ATOM 789 C C . GLU A 1 97 ? 9.007 6.798 0.242 1.00 71.56 97 GLU A C 1
ATOM 791 O O . GLU A 1 97 ? 8.752 7.433 -0.778 1.00 71.56 97 GLU A O 1
ATOM 796 N N . GLY A 1 98 ? 8.317 7.018 1.364 1.00 58.00 98 GLY A N 1
ATOM 797 C CA . GLY A 1 98 ? 7.225 7.996 1.521 1.00 58.00 98 GLY A CA 1
ATOM 798 C C . GLY A 1 98 ? 7.659 9.454 1.319 1.00 58.00 98 GLY A C 1
ATOM 799 O O . GLY A 1 98 ? 6.849 10.372 1.390 1.00 58.00 98 GLY A O 1
ATOM 800 N N . SER A 1 99 ? 8.943 9.672 1.028 1.00 53.97 99 SER A N 1
ATOM 801 C CA . SER A 1 99 ? 9.502 10.930 0.536 1.00 53.97 99 SER A CA 1
ATOM 802 C C . SER A 1 99 ? 9.246 11.183 -0.960 1.00 53.97 99 SER A C 1
ATOM 804 O O . SER A 1 99 ? 9.536 12.279 -1.448 1.00 53.97 99 SER A O 1
ATOM 806 N N . LEU A 1 100 ? 8.692 10.215 -1.704 1.00 70.50 100 LEU A N 1
ATOM 807 C CA . LEU A 1 100 ? 8.240 10.426 -3.080 1.00 70.50 100 LEU A CA 1
ATOM 808 C C . LEU A 1 100 ? 7.014 11.347 -3.080 1.00 70.50 100 LEU A C 1
ATOM 810 O O . LEU A 1 100 ? 5.901 10.910 -2.808 1.00 70.50 100 LEU A O 1
ATOM 814 N N . SER A 1 101 ? 7.207 12.626 -3.417 1.00 74.19 101 SER A N 1
ATOM 815 C CA . SER A 1 101 ? 6.134 13.634 -3.364 1.00 74.19 101 SER A CA 1
ATOM 816 C C . SER A 1 101 ? 4.918 13.291 -4.227 1.00 74.19 101 SER A C 1
ATOM 818 O O . SER A 1 101 ? 3.810 13.710 -3.910 1.00 74.19 101 SER A O 1
ATOM 820 N N . ALA A 1 102 ? 5.119 12.544 -5.316 1.00 84.25 102 ALA A N 1
ATOM 821 C CA . ALA A 1 102 ? 4.027 12.072 -6.159 1.00 84.25 102 ALA A CA 1
ATOM 822 C C . ALA A 1 102 ? 3.166 11.020 -5.441 1.00 84.25 102 ALA A C 1
ATOM 824 O O . ALA A 1 102 ? 1.950 11.066 -5.537 1.00 84.25 102 ALA A O 1
ATOM 825 N N . LEU A 1 103 ? 3.781 10.138 -4.644 1.00 87.00 103 LEU A N 1
ATOM 826 C CA . LEU A 1 103 ? 3.087 9.043 -3.965 1.00 87.00 103 LEU A CA 1
ATOM 827 C C . LEU A 1 103 ? 2.068 9.546 -2.932 1.00 87.00 103 LEU A C 1
ATOM 829 O O . LEU 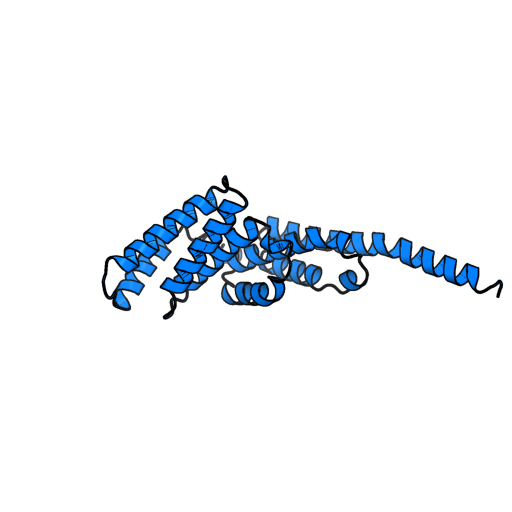A 1 103 ? 0.961 9.032 -2.872 1.00 87.00 103 LEU A O 1
ATOM 833 N N . VAL A 1 104 ? 2.412 10.582 -2.158 1.00 87.62 104 VAL A N 1
ATOM 834 C CA . VAL A 1 104 ? 1.508 11.175 -1.146 1.00 87.62 104 VAL A CA 1
ATOM 835 C C . VAL A 1 104 ? 0.342 11.968 -1.749 1.00 87.62 104 VAL A C 1
ATOM 837 O O . VAL A 1 104 ? -0.489 12.491 -1.016 1.00 87.62 104 VAL A O 1
ATOM 840 N N . SER A 1 105 ? 0.310 12.116 -3.075 1.00 88.69 105 SER A N 1
ATOM 841 C CA . SER A 1 105 ? -0.818 12.726 -3.785 1.00 88.69 105 SER A CA 1
ATOM 842 C C . SER A 1 105 ? -1.767 11.679 -4.378 1.00 88.69 105 SER A C 1
ATOM 844 O O . SER A 1 105 ? -2.783 12.053 -4.956 1.00 88.69 105 SER A O 1
ATOM 846 N N . GLU A 1 106 ? -1.450 10.386 -4.242 1.00 92.75 106 GLU A N 1
ATOM 847 C CA . GLU A 1 106 ? -2.292 9.295 -4.730 1.00 92.75 106 GLU A CA 1
ATOM 848 C C . GLU A 1 106 ? -3.279 8.849 -3.636 1.00 92.75 106 GLU A C 1
ATOM 850 O O . GLU A 1 106 ? -2.845 8.498 -2.530 1.00 92.75 106 GLU A O 1
ATOM 855 N N . PRO A 1 107 ? -4.596 8.794 -3.906 1.00 95.62 107 PRO A N 1
ATOM 856 C CA . PRO A 1 107 ? -5.568 8.297 -2.933 1.00 95.62 107 PRO A CA 1
ATOM 857 C C . PRO A 1 107 ? -5.267 6.851 -2.511 1.00 95.62 107 PRO A C 1
ATOM 859 O O . PRO A 1 107 ? -5.367 6.515 -1.330 1.00 95.62 107 PRO A O 1
ATOM 862 N N . GLU A 1 108 ? -4.822 5.996 -3.436 1.00 95.12 108 GLU A N 1
ATOM 863 C CA . GLU A 1 108 ? -4.487 4.599 -3.155 1.00 95.12 108 GLU A CA 1
ATOM 864 C C . GLU A 1 108 ? -3.354 4.462 -2.138 1.00 95.12 108 GLU A C 1
ATOM 866 O O . GLU A 1 108 ? -3.351 3.510 -1.358 1.00 95.12 108 GLU A O 1
ATOM 871 N N . TYR A 1 109 ? -2.395 5.391 -2.118 1.00 95.00 109 TYR A N 1
ATOM 872 C CA . TYR A 1 109 ? -1.308 5.351 -1.142 1.00 95.00 109 TYR A CA 1
ATOM 873 C C . TYR A 1 109 ? -1.855 5.453 0.283 1.00 95.00 109 TYR A C 1
ATOM 875 O O . TYR A 1 109 ? -1.554 4.603 1.123 1.00 95.00 109 TYR A O 1
ATOM 883 N N . HIS A 1 110 ? -2.700 6.453 0.529 1.00 95.44 110 HIS A N 1
ATOM 884 C CA . HIS A 1 110 ? -3.336 6.660 1.825 1.00 95.44 110 HIS A CA 1
ATOM 885 C C . HIS A 1 110 ? -4.256 5.491 2.187 1.00 95.44 110 HIS A C 1
ATOM 887 O O . HIS A 1 110 ? -4.189 4.960 3.296 1.00 95.44 110 HIS A O 1
ATOM 893 N N . PHE A 1 111 ? -5.040 4.998 1.227 1.00 97.38 111 PHE A N 1
ATOM 894 C CA . PHE A 1 111 ? -5.921 3.854 1.448 1.00 97.38 111 PHE A CA 1
ATOM 895 C C . PHE A 1 111 ? -5.139 2.629 1.925 1.00 97.38 111 PHE A C 1
ATOM 897 O O . PHE A 1 111 ? -5.480 1.999 2.931 1.00 97.38 111 PHE A O 1
ATOM 904 N N . TRP A 1 112 ? -4.050 2.302 1.229 1.00 95.81 112 TRP A N 1
ATOM 905 C CA . TRP A 1 112 ? -3.232 1.159 1.594 1.00 95.81 112 TRP A CA 1
ATOM 906 C C . TRP A 1 112 ? -2.417 1.383 2.868 1.00 95.81 112 TRP A C 1
ATOM 908 O O . TRP A 1 112 ? -2.227 0.427 3.620 1.00 95.81 112 TRP A O 1
ATOM 918 N N . MET A 1 113 ? -1.985 2.613 3.161 1.00 95.44 113 MET A N 1
ATOM 919 C CA . MET A 1 113 ? -1.354 2.952 4.439 1.00 95.44 113 MET A CA 1
ATOM 920 C C . MET A 1 113 ? -2.308 2.681 5.609 1.00 95.44 113 MET A C 1
ATOM 922 O O . MET A 1 113 ? -1.928 2.001 6.565 1.00 95.44 113 MET A O 1
ATOM 926 N N . GLY A 1 114 ? -3.565 3.126 5.506 1.00 95.88 114 GLY A N 1
ATOM 927 C CA . GLY A 1 114 ? -4.612 2.817 6.483 1.00 95.88 114 GLY A CA 1
ATOM 928 C C . GLY A 1 114 ? -4.810 1.309 6.653 1.00 95.88 114 GLY A C 1
ATOM 929 O O . GLY A 1 114 ? -4.776 0.799 7.774 1.00 95.88 114 GLY A O 1
ATOM 930 N N . ASN A 1 115 ? -4.897 0.567 5.544 1.00 96.00 115 ASN A N 1
ATOM 931 C CA . ASN A 1 115 ? -5.049 -0.890 5.574 1.00 96.00 115 ASN A CA 1
ATOM 932 C C . ASN A 1 115 ? -3.869 -1.594 6.263 1.00 96.00 115 ASN A C 1
ATOM 934 O O . ASN A 1 115 ? -4.085 -2.518 7.050 1.00 96.00 115 ASN A O 1
ATOM 938 N N . LEU A 1 116 ? -2.630 -1.174 5.987 1.00 95.25 116 LEU A N 1
ATOM 939 C CA . LEU A 1 116 ? -1.431 -1.723 6.625 1.00 95.25 116 LEU A CA 1
ATOM 940 C C . LEU A 1 116 ? -1.410 -1.441 8.126 1.00 95.25 116 LEU A C 1
ATOM 942 O O . LEU A 1 116 ? -1.165 -2.360 8.903 1.00 95.25 116 LEU A O 1
ATOM 946 N N . LEU A 1 117 ? -1.695 -0.201 8.536 1.00 94.81 117 LEU A N 1
ATOM 947 C CA . LEU A 1 117 ? -1.755 0.182 9.949 1.00 94.81 117 LEU A CA 1
ATOM 948 C C . LEU A 1 117 ? -2.841 -0.603 10.685 1.00 94.81 117 LEU A C 1
ATOM 950 O O . LEU A 1 117 ? -2.592 -1.126 11.769 1.00 94.81 117 LEU A O 1
ATOM 954 N N . MET A 1 118 ? -4.025 -0.748 10.083 1.00 93.38 118 MET A N 1
ATOM 955 C CA . MET A 1 118 ? -5.100 -1.541 10.673 1.00 93.38 118 MET A CA 1
ATOM 956 C C . MET A 1 118 ? -4.701 -3.008 10.795 1.00 93.38 118 MET A C 1
ATOM 958 O O . MET A 1 118 ? -4.872 -3.609 11.850 1.00 93.38 118 MET A O 1
ATOM 962 N N . ALA A 1 119 ? -4.136 -3.595 9.741 1.00 91.62 119 ALA A N 1
ATOM 963 C CA . ALA A 1 119 ? -3.718 -4.987 9.772 1.00 91.62 119 ALA A CA 1
ATOM 964 C C . ALA A 1 119 ? -2.584 -5.231 10.778 1.00 91.62 119 ALA A C 1
ATOM 966 O O . ALA A 1 119 ? -2.621 -6.235 11.489 1.00 91.62 119 ALA A O 1
ATOM 967 N N . GLN A 1 120 ? -1.619 -4.317 10.889 1.00 90.56 120 GLN A N 1
ATOM 968 C CA . GLN A 1 120 ? -0.571 -4.365 11.906 1.00 90.56 120 GLN A CA 1
ATOM 969 C C . GLN A 1 120 ? -1.185 -4.327 13.310 1.00 90.56 120 GLN A C 1
ATOM 971 O O . GLN A 1 120 ? -0.975 -5.258 14.084 1.00 90.56 120 GLN A O 1
ATOM 976 N N . ALA A 1 121 ? -2.010 -3.317 13.601 1.00 89.19 121 ALA A N 1
ATOM 977 C CA . ALA A 1 121 ? -2.611 -3.117 14.918 1.00 89.19 121 ALA A CA 1
ATOM 978 C C . ALA A 1 121 ? -3.504 -4.292 15.338 1.00 89.19 121 ALA A C 1
ATOM 980 O O . ALA A 1 121 ? -3.489 -4.728 16.487 1.00 89.19 121 ALA A O 1
ATOM 981 N N . LEU A 1 122 ? -4.258 -4.851 14.389 1.00 86.56 122 LEU A N 1
ATOM 982 C CA . LEU A 1 122 ? -5.115 -5.995 14.655 1.00 86.56 122 LEU A CA 1
ATOM 983 C C . LEU A 1 122 ? -4.323 -7.290 14.821 1.00 86.56 122 LEU A C 1
ATOM 985 O O . LEU A 1 122 ? -4.782 -8.140 15.568 1.00 86.56 122 LEU A O 1
ATOM 989 N N . ASN A 1 123 ? -3.181 -7.500 14.160 1.00 83.69 123 ASN A N 1
ATOM 990 C CA . ASN A 1 123 ? -2.420 -8.754 14.286 1.00 83.69 123 ASN A CA 1
ATOM 991 C C . ASN A 1 123 ? -1.395 -8.735 15.425 1.00 83.69 123 ASN A C 1
ATOM 993 O O . ASN A 1 123 ? -1.149 -9.777 16.029 1.00 83.69 123 ASN A O 1
ATOM 997 N N . GLN A 1 124 ? -0.822 -7.573 15.720 1.00 81.81 124 GLN A N 1
ATOM 998 C CA . GLN A 1 124 ? 0.180 -7.360 16.761 1.00 81.81 124 GLN A CA 1
ATOM 999 C C . GLN A 1 124 ? -0.250 -6.174 17.638 1.00 81.81 124 GLN A C 1
ATOM 1001 O O . GLN A 1 124 ? 0.357 -5.107 17.564 1.00 81.81 124 GLN A O 1
ATOM 1006 N N . PRO A 1 125 ? -1.331 -6.319 18.426 1.00 77.50 125 PRO A N 1
ATOM 1007 C CA . PRO A 1 125 ? -1.773 -5.249 19.304 1.00 77.50 125 PRO A CA 1
ATOM 1008 C C . PRO A 1 125 ? -0.689 -4.961 20.342 1.00 77.50 125 PRO A C 1
ATOM 1010 O O . PRO A 1 125 ? -0.214 -5.864 21.032 1.00 77.50 125 PRO A O 1
ATOM 1013 N N . ASP A 1 126 ? -0.301 -3.698 20.442 1.00 79.56 126 ASP A N 1
ATOM 1014 C CA . ASP A 1 126 ? 0.623 -3.195 21.447 1.00 79.56 126 ASP A CA 1
ATOM 1015 C C . ASP A 1 126 ? -0.042 -2.073 22.262 1.00 79.56 126 ASP A C 1
ATOM 1017 O O . ASP A 1 126 ? -1.226 -1.759 22.094 1.00 79.56 126 ASP A O 1
ATOM 1021 N N . GLY A 1 127 ? 0.725 -1.437 23.150 1.00 78.31 127 GLY A N 1
ATOM 1022 C CA . GLY A 1 127 ? 0.243 -0.298 23.937 1.00 78.31 127 GLY A CA 1
ATOM 1023 C C . GLY A 1 127 ? -0.169 0.927 23.105 1.00 78.31 127 GLY A C 1
ATOM 1024 O O . GLY A 1 127 ? -0.700 1.879 23.669 1.00 78.31 127 GLY A O 1
ATOM 1025 N N . HIS A 1 128 ? 0.054 0.915 21.788 1.00 85.12 128 HIS A N 1
ATOM 1026 C CA . HIS A 1 128 ? -0.270 1.984 20.847 1.00 85.12 128 HIS A CA 1
ATOM 1027 C C . HIS A 1 128 ? -1.426 1.617 19.905 1.00 85.12 128 HIS A C 1
ATOM 1029 O O . HIS A 1 128 ? -1.635 2.302 18.901 1.00 85.12 128 HIS A O 1
ATOM 1035 N N . LEU A 1 129 ? -2.206 0.571 20.210 1.00 88.12 129 LEU A N 1
ATOM 1036 C CA . LEU A 1 129 ? -3.360 0.149 19.408 1.00 88.12 129 LEU A CA 1
ATOM 1037 C C . LEU A 1 129 ? -4.296 1.319 19.064 1.00 88.12 129 LEU A C 1
ATOM 1039 O O . LEU A 1 129 ? -4.576 1.556 17.891 1.00 88.12 129 LEU A O 1
ATOM 1043 N N . ILE A 1 130 ? -4.750 2.076 20.069 1.00 89.31 130 ILE A N 1
ATOM 1044 C CA . ILE A 1 130 ? -5.690 3.192 19.870 1.00 89.31 130 ILE A CA 1
ATOM 1045 C C . ILE A 1 130 ? -5.059 4.288 19.004 1.00 89.31 130 ILE A C 1
ATOM 1047 O O . ILE A 1 130 ? -5.676 4.724 18.033 1.00 89.31 130 ILE A O 1
ATOM 1051 N N . ASP A 1 131 ? -3.819 4.685 19.300 1.00 91.19 131 ASP A N 1
ATOM 1052 C CA . ASP A 1 131 ? -3.088 5.681 18.507 1.00 91.19 131 ASP A CA 1
ATOM 1053 C C . ASP A 1 131 ? -2.938 5.232 17.045 1.00 91.19 131 ASP A C 1
ATOM 1055 O O . ASP A 1 131 ? -3.075 6.024 16.111 1.00 91.19 131 ASP A O 1
ATOM 1059 N N . THR A 1 132 ? -2.710 3.937 16.824 1.00 92.69 132 THR A N 1
ATOM 1060 C CA . THR A 1 132 ? -2.576 3.354 15.486 1.00 92.69 132 THR A CA 1
ATOM 1061 C C . THR A 1 132 ? -3.909 3.332 14.742 1.00 92.69 132 THR A C 1
ATOM 1063 O O . THR A 1 132 ? -3.944 3.646 13.552 1.00 92.69 132 THR A O 1
ATOM 1066 N N . LEU A 1 133 ? -5.022 3.046 15.425 1.00 93.25 133 LEU A N 1
ATOM 1067 C CA . LEU A 1 133 ? -6.367 3.126 14.844 1.00 93.25 133 LEU A CA 1
ATOM 1068 C C . LEU A 1 133 ? -6.772 4.572 14.515 1.00 93.25 133 LEU A C 1
ATOM 1070 O O . LEU A 1 133 ? -7.387 4.814 13.477 1.00 93.25 133 LEU A O 1
ATOM 1074 N N . VAL A 1 134 ? -6.375 5.549 15.336 1.00 95.00 134 VAL A N 1
ATOM 1075 C CA . VAL A 1 134 ? -6.566 6.976 15.027 1.00 95.00 134 VAL A CA 1
ATOM 1076 C C . VAL A 1 134 ? -5.817 7.359 13.751 1.00 95.00 134 VAL A C 1
ATOM 1078 O O . VAL A 1 134 ? -6.411 7.979 12.870 1.00 95.00 134 VAL A O 1
ATOM 1081 N N . ARG A 1 135 ? -4.556 6.936 13.607 1.00 95.50 135 ARG A N 1
ATOM 1082 C CA . ARG A 1 135 ? -3.769 7.173 12.385 1.00 95.50 135 ARG A CA 1
ATOM 1083 C C . ARG A 1 135 ? -4.366 6.470 11.167 1.00 95.50 135 ARG A C 1
ATOM 1085 O O . ARG A 1 135 ? -4.471 7.068 10.107 1.00 95.50 135 ARG A O 1
ATOM 1092 N N . CYS A 1 136 ? -4.812 5.227 11.322 1.00 95.50 136 CYS A N 1
ATOM 1093 C CA . CYS A 1 136 ? -5.518 4.481 10.280 1.00 95.50 136 CYS A CA 1
ATOM 1094 C C . CYS A 1 136 ? -6.740 5.256 9.749 1.00 95.50 136 CYS A C 1
ATOM 1096 O O . CYS A 1 136 ? -6.897 5.434 8.541 1.00 95.50 136 CYS A O 1
ATOM 1098 N N . ARG A 1 137 ? -7.563 5.799 10.655 1.00 97.31 137 ARG A N 1
ATOM 1099 C CA . ARG A 1 137 ? -8.701 6.657 10.302 1.00 97.31 137 ARG A CA 1
ATOM 1100 C C . ARG A 1 137 ? -8.283 7.908 9.533 1.00 97.31 137 ARG A C 1
ATOM 1102 O O . ARG A 1 137 ? -8.979 8.301 8.599 1.00 97.31 137 ARG A O 1
ATOM 1109 N N . GLU A 1 138 ? -7.198 8.558 9.946 1.00 98.06 138 GLU A N 1
ATOM 1110 C CA . GLU A 1 138 ? -6.672 9.744 9.261 1.00 98.06 138 GLU A CA 1
ATOM 1111 C C . GLU A 1 138 ? -6.259 9.419 7.823 1.00 98.06 138 GLU A C 1
ATOM 1113 O O . GLU A 1 138 ? -6.634 10.156 6.920 1.00 98.06 138 GLU A O 1
ATOM 1118 N N . GLU A 1 139 ? -5.605 8.283 7.582 1.00 97.50 139 GLU A N 1
ATOM 1119 C CA . GLU A 1 139 ? -5.231 7.849 6.230 1.00 97.50 139 GLU A CA 1
ATOM 1120 C C . GLU A 1 139 ? -6.459 7.581 5.336 1.00 97.50 139 GLU A C 1
ATOM 1122 O O . GLU A 1 139 ? -6.512 8.017 4.184 1.00 97.50 139 GLU A O 1
ATOM 1127 N N . TYR A 1 140 ? -7.518 6.948 5.854 1.00 98.31 140 TYR A N 1
ATOM 1128 C CA . TYR A 1 140 ? -8.762 6.826 5.079 1.00 98.31 140 TYR A CA 1
ATOM 1129 C C . TYR A 1 140 ? -9.412 8.187 4.812 1.00 98.31 140 TYR A C 1
ATOM 1131 O O . TYR A 1 140 ? -9.946 8.413 3.728 1.00 98.31 140 TYR A O 1
ATOM 1139 N N . LEU A 1 141 ? -9.336 9.123 5.761 1.00 98.00 141 LEU A N 1
ATOM 1140 C CA . LEU A 1 141 ? -9.823 10.482 5.543 1.00 98.00 141 LEU A CA 1
ATOM 1141 C C . LEU A 1 141 ? -9.001 11.220 4.476 1.00 98.00 141 LEU A C 1
ATOM 1143 O O . LEU A 1 141 ? -9.595 11.915 3.655 1.00 98.00 141 LEU A O 1
ATOM 1147 N N . GLU A 1 142 ? -7.673 11.071 4.452 1.00 97.62 142 GLU A N 1
ATOM 1148 C CA . GLU A 1 142 ? -6.829 11.630 3.386 1.00 97.62 142 GLU A CA 1
ATOM 1149 C C . GLU A 1 142 ? -7.167 11.018 2.024 1.00 97.62 142 GLU A C 1
ATOM 1151 O O . GLU A 1 142 ? -7.296 11.751 1.045 1.00 97.62 142 GLU A O 1
ATOM 1156 N N . THR A 1 143 ? -7.427 9.708 1.967 1.00 98.06 143 THR A N 1
ATOM 1157 C CA . THR A 1 143 ? -7.937 9.054 0.747 1.00 98.06 143 THR A CA 1
ATOM 1158 C C . THR A 1 143 ? -9.189 9.766 0.238 1.00 98.06 143 THR A C 1
ATOM 1160 O O . THR A 1 143 ? -9.253 10.147 -0.926 1.00 98.06 143 THR A O 1
ATOM 1163 N N . LEU A 1 144 ? -10.160 10.018 1.124 1.00 97.88 144 LEU A N 1
ATOM 1164 C CA . LEU A 1 144 ? -11.431 10.665 0.783 1.00 97.88 144 LEU A CA 1
ATOM 1165 C C . LEU A 1 144 ? -11.302 12.155 0.439 1.00 97.88 144 LEU A C 1
ATOM 1167 O O . LEU A 1 144 ? -12.199 12.720 -0.189 1.00 97.88 144 LEU A O 1
ATOM 1171 N N . ARG A 1 145 ? -10.211 12.813 0.845 1.00 97.38 145 ARG A N 1
ATOM 1172 C CA . ARG A 1 145 ? -9.903 14.187 0.419 1.00 97.38 145 ARG A CA 1
ATOM 1173 C C . ARG A 1 145 ? -9.395 14.234 -1.017 1.00 97.38 145 ARG A C 1
ATOM 1175 O O . ARG A 1 145 ? -9.704 15.198 -1.715 1.00 97.38 145 ARG A O 1
ATOM 1182 N N . TRP A 1 146 ? -8.640 13.221 -1.440 1.00 96.25 146 TRP A N 1
ATOM 1183 C CA . TRP A 1 146 ? -8.166 13.078 -2.817 1.00 96.25 146 TRP A CA 1
ATOM 1184 C C . TRP A 1 146 ? -9.244 12.513 -3.746 1.00 96.25 146 TRP A C 1
ATOM 1186 O O . TRP A 1 146 ? -9.430 13.029 -4.847 1.00 96.25 146 TRP A O 1
ATOM 1196 N N . ASP A 1 147 ? -9.990 11.511 -3.284 1.00 97.50 147 ASP A N 1
ATOM 1197 C CA . ASP A 1 147 ? -11.098 10.889 -4.005 1.00 97.50 147 ASP A CA 1
ATOM 1198 C C . ASP A 1 147 ? -12.301 10.662 -3.078 1.00 97.50 147 ASP A C 1
ATOM 1200 O O . ASP A 1 147 ? -12.408 9.672 -2.350 1.00 97.50 147 ASP A O 1
ATOM 1204 N N . ALA A 1 148 ? -13.255 11.590 -3.146 1.00 97.12 148 ALA A N 1
ATOM 1205 C CA . ALA A 1 148 ? -14.472 11.539 -2.348 1.00 97.12 148 ALA A CA 1
ATOM 1206 C C . ALA A 1 148 ? -15.412 10.384 -2.729 1.00 97.12 148 ALA A C 1
ATOM 1208 O O . ALA A 1 148 ? -16.353 10.125 -1.979 1.00 97.12 148 ALA A O 1
ATOM 1209 N N . ASP A 1 149 ? -15.203 9.693 -3.852 1.00 96.88 149 ASP A N 1
ATOM 1210 C CA . ASP A 1 149 ? -16.032 8.574 -4.310 1.00 96.88 149 ASP A CA 1
ATOM 1211 C C . ASP A 1 149 ? -15.418 7.198 -4.015 1.00 96.88 149 ASP A C 1
ATOM 1213 O O . ASP A 1 149 ? -16.081 6.181 -4.241 1.00 96.88 149 ASP A O 1
ATOM 1217 N N . PHE A 1 150 ? -14.233 7.153 -3.394 1.00 97.06 150 PHE A N 1
ATOM 1218 C CA . PHE A 1 150 ? -13.529 5.923 -3.025 1.00 97.06 150 PHE A CA 1
ATOM 1219 C C . PHE A 1 150 ? -14.323 5.095 -1.996 1.00 97.06 150 PHE A C 1
ATOM 1221 O O . PHE A 1 150 ? -14.232 5.286 -0.780 1.00 97.06 150 PHE A O 1
ATOM 1228 N N . TRP A 1 151 ? -15.149 4.165 -2.486 1.00 96.19 151 TRP A N 1
ATOM 1229 C CA . TRP A 1 151 ? -16.130 3.447 -1.666 1.00 96.19 151 TRP A CA 1
ATOM 1230 C C . TRP A 1 151 ? -15.487 2.619 -0.547 1.00 96.19 151 TRP A C 1
ATOM 1232 O O . TRP A 1 151 ? -15.947 2.683 0.593 1.00 96.19 151 TRP A O 1
ATOM 1242 N N . ASP A 1 152 ? -14.393 1.910 -0.842 1.00 95.50 152 ASP A N 1
ATOM 1243 C CA . ASP A 1 152 ? -13.702 1.081 0.154 1.00 95.50 152 ASP A CA 1
ATOM 1244 C C . ASP A 1 152 ? -13.138 1.929 1.307 1.00 95.50 152 ASP A C 1
ATOM 1246 O O . ASP A 1 152 ? -13.184 1.518 2.465 1.00 95.50 152 ASP A O 1
ATOM 1250 N N . ALA A 1 153 ? -12.667 3.148 1.021 1.00 97.31 153 ALA A N 1
ATOM 1251 C CA . ALA A 1 153 ? -12.168 4.065 2.039 1.00 97.31 153 ALA A CA 1
ATOM 1252 C C . ALA A 1 153 ? -13.297 4.595 2.932 1.00 97.31 153 ALA A C 1
ATOM 1254 O O . ALA A 1 153 ? -13.105 4.700 4.139 1.00 97.31 153 ALA A O 1
ATOM 1255 N N . LYS A 1 154 ? -14.493 4.861 2.378 1.00 97.44 154 LYS A N 1
ATOM 1256 C CA . LYS A 1 154 ? -15.681 5.223 3.181 1.00 97.44 154 LYS A CA 1
ATOM 1257 C C . LYS A 1 154 ? -16.039 4.105 4.147 1.00 97.44 154 LYS A C 1
ATOM 1259 O O . LYS A 1 154 ? -16.231 4.356 5.332 1.00 97.44 154 LYS A O 1
ATOM 1264 N N . TYR A 1 155 ? -16.106 2.876 3.640 1.00 96.12 155 TYR A N 1
ATOM 1265 C CA . TYR A 1 155 ? -16.413 1.713 4.462 1.00 96.12 155 TYR A CA 1
ATOM 1266 C C . TYR A 1 155 ? -15.377 1.531 5.579 1.00 96.12 155 TYR A C 1
ATOM 1268 O O . TYR A 1 155 ? -15.746 1.441 6.748 1.00 96.12 155 TYR A O 1
ATOM 1276 N N . ASN A 1 156 ? -14.085 1.552 5.242 1.00 95.44 156 ASN A N 1
ATOM 1277 C CA . ASN A 1 156 ? -13.022 1.365 6.227 1.00 95.44 156 ASN A CA 1
ATOM 1278 C C . ASN A 1 156 ? -12.934 2.523 7.239 1.00 95.44 156 ASN A C 1
ATOM 1280 O O . ASN A 1 156 ? -12.624 2.279 8.405 1.00 95.44 156 ASN A O 1
ATOM 1284 N N . TYR A 1 157 ? -13.237 3.759 6.826 1.00 96.88 157 TYR A N 1
ATOM 1285 C CA . TYR A 1 157 ? -13.324 4.928 7.707 1.00 96.88 157 TYR A CA 1
ATOM 1286 C C . TYR A 1 157 ? -14.433 4.776 8.756 1.00 96.88 157 TYR A C 1
ATOM 1288 O O . TYR A 1 157 ? -14.198 5.007 9.943 1.00 96.88 157 TYR A O 1
ATOM 1296 N N . GLU A 1 158 ? -15.630 4.355 8.344 1.00 95.19 158 GLU A N 1
ATOM 1297 C CA . GLU A 1 158 ? -16.723 4.094 9.286 1.00 95.19 158 GLU A CA 1
ATOM 1298 C C . GLU A 1 158 ? -16.391 2.915 10.201 1.00 95.19 158 GLU A C 1
ATOM 1300 O O . GLU A 1 158 ? -16.545 3.010 11.417 1.00 95.19 158 GLU A O 1
ATOM 1305 N N . TYR A 1 159 ? -15.826 1.841 9.647 1.00 93.56 159 TYR A N 1
ATOM 1306 C CA . TYR A 1 159 ? -15.434 0.674 10.428 1.00 93.56 159 TYR A CA 1
ATOM 1307 C C . TYR A 1 159 ? -14.430 1.018 11.535 1.00 93.56 159 TYR A C 1
ATOM 1309 O O . TYR A 1 159 ? -14.617 0.638 12.690 1.00 93.56 159 TYR A O 1
ATOM 1317 N N . VAL A 1 160 ? -13.378 1.787 11.231 1.00 94.12 160 VAL A N 1
ATOM 1318 C CA . VAL A 1 160 ? -12.399 2.185 12.254 1.00 94.12 160 VAL A CA 1
ATOM 1319 C C . VAL A 1 160 ? -12.993 3.149 13.287 1.00 94.12 160 VAL A C 1
ATOM 1321 O O . VAL A 1 160 ? -12.596 3.101 14.451 1.00 94.12 160 VAL A O 1
ATOM 1324 N N . ASN A 1 161 ? -13.973 3.982 12.917 1.00 93.38 161 ASN A N 1
ATOM 1325 C CA . ASN A 1 161 ? -14.712 4.802 13.881 1.00 93.38 161 ASN A CA 1
ATOM 1326 C C . ASN A 1 161 ? -15.546 3.945 14.837 1.00 93.38 161 ASN A C 1
ATOM 1328 O O . ASN A 1 161 ? -15.529 4.197 16.041 1.00 93.38 161 ASN A O 1
ATOM 1332 N N . GLU A 1 162 ? -16.229 2.917 14.330 1.00 90.88 162 GLU A N 1
ATOM 1333 C CA . GLU A 1 162 ? -16.966 1.964 15.165 1.00 90.88 162 GLU A CA 1
ATOM 1334 C C . GLU A 1 162 ? -16.034 1.212 16.123 1.00 90.88 162 GLU A C 1
ATOM 1336 O O . GLU A 1 162 ? -16.378 1.017 17.290 1.00 90.88 162 GLU A O 1
ATOM 1341 N N . LEU A 1 163 ? -14.839 0.823 15.663 1.00 89.31 163 LEU A N 1
ATOM 1342 C CA . LEU A 1 163 ? -13.817 0.221 16.522 1.00 89.31 163 LEU A CA 1
ATOM 1343 C C . LEU A 1 163 ? -13.369 1.184 17.622 1.00 89.31 163 LEU A C 1
ATOM 1345 O O . LEU A 1 163 ? -13.376 0.830 18.797 1.00 89.31 163 LEU A O 1
ATOM 1349 N N . LEU A 1 164 ? -12.999 2.412 17.255 1.00 90.19 164 LEU A N 1
ATOM 1350 C CA . LEU A 1 164 ? -12.558 3.433 18.205 1.00 90.19 164 LEU A CA 1
ATOM 1351 C C . LEU A 1 164 ? -13.639 3.751 19.249 1.00 90.19 164 LEU A C 1
ATOM 1353 O O . LEU A 1 164 ? -13.309 3.896 20.423 1.00 90.19 164 LEU A O 1
ATOM 1357 N N . ALA A 1 165 ? -14.915 3.804 18.854 1.00 89.12 165 ALA A N 1
ATOM 1358 C CA . ALA A 1 165 ? -16.030 4.000 19.779 1.00 89.12 165 ALA A CA 1
ATOM 1359 C C . ALA A 1 165 ? -16.143 2.849 20.794 1.00 89.12 165 ALA A C 1
ATOM 1361 O O . ALA A 1 165 ? -16.273 3.099 21.992 1.00 89.12 165 ALA A O 1
ATOM 1362 N N . GLN A 1 166 ? -15.992 1.597 20.345 1.00 84.75 166 GLN A N 1
ATOM 1363 C CA . GLN A 1 166 ? -15.981 0.428 21.234 1.00 84.75 166 GLN A CA 1
ATOM 1364 C C . GLN A 1 166 ? -14.844 0.479 22.263 1.00 84.75 166 GLN A C 1
ATOM 1366 O O . GLN A 1 166 ? -15.026 0.008 23.383 1.00 84.75 166 GLN A O 1
ATOM 1371 N N . PHE A 1 167 ? -13.691 1.064 21.917 1.00 79.12 167 PHE A N 1
ATOM 1372 C CA . PHE A 1 167 ? -12.581 1.273 22.856 1.00 79.12 167 PHE A CA 1
ATOM 1373 C C . PHE A 1 167 ? -12.792 2.462 23.810 1.00 79.12 167 PHE A C 1
ATOM 1375 O O . PHE A 1 167 ? -12.161 2.499 24.860 1.00 79.12 167 PHE A O 1
ATOM 1382 N N . GLN A 1 168 ? -13.658 3.425 23.473 1.00 73.88 168 GLN A N 1
ATOM 1383 C CA . GLN A 1 168 ? -13.939 4.609 24.300 1.00 73.88 168 GLN A CA 1
ATOM 1384 C C . GLN A 1 168 ? -15.089 4.411 25.297 1.00 73.88 168 GLN A C 1
ATOM 1386 O O . GLN A 1 168 ? -15.102 5.062 26.336 1.00 73.88 168 GLN A O 1
ATOM 1391 N N . GLU A 1 169 ? -16.055 3.534 25.010 1.00 62.09 169 GLU A N 1
ATOM 1392 C CA . GLU A 1 169 ? -17.216 3.303 25.889 1.00 62.09 169 GLU A CA 1
ATOM 1393 C C . GLU A 1 169 ? -16.887 2.526 27.184 1.00 62.09 169 GLU A C 1
ATOM 1395 O O . GLU A 1 169 ? -17.735 2.443 28.075 1.00 62.09 169 GLU A O 1
ATOM 1400 N N . GLY A 1 170 ? -15.666 1.999 27.337 1.00 53.44 170 GLY A N 1
ATOM 1401 C CA . GLY A 1 170 ? -15.178 1.411 28.588 1.00 53.44 170 GLY A CA 1
ATOM 1402 C C . GLY A 1 170 ? -13.982 2.178 29.141 1.00 53.44 170 GLY A C 1
ATOM 1403 O O . GLY A 1 170 ? -12.900 2.142 28.569 1.00 53.44 170 GLY A O 1
ATOM 1404 N N . ASP A 1 171 ? -14.160 2.837 30.287 1.00 47.38 171 ASP A N 1
ATOM 1405 C CA . ASP A 1 171 ? -13.179 3.740 30.924 1.00 47.38 171 ASP A CA 1
ATOM 1406 C C . ASP A 1 171 ? -11.850 3.081 31.369 1.00 47.38 171 ASP A C 1
ATOM 1408 O O . ASP A 1 171 ? -10.980 3.740 31.934 1.00 47.38 171 ASP A O 1
ATOM 1412 N N . SER A 1 172 ? -11.662 1.787 31.115 1.00 55.81 172 SER A N 1
ATOM 1413 C CA . SER A 1 172 ? -10.381 1.086 31.200 1.00 55.81 172 SER A CA 1
ATOM 1414 C C . SER A 1 172 ? -10.596 -0.349 30.727 1.00 55.81 172 SER A C 1
ATOM 1416 O O . SER A 1 172 ? -10.809 -1.235 31.558 1.00 55.81 172 SER A O 1
ATOM 1418 N N . HIS A 1 173 ? -10.592 -0.592 29.414 1.00 61.31 173 HIS A N 1
ATOM 1419 C CA . HIS A 1 173 ? -10.598 -1.975 28.933 1.00 61.31 173 HIS A CA 1
ATOM 1420 C C . HIS A 1 173 ? -9.351 -2.685 29.452 1.00 61.31 173 HIS A C 1
ATOM 1422 O O . HIS A 1 173 ? -8.222 -2.237 29.240 1.00 61.31 173 HIS A O 1
ATOM 1428 N N . SER A 1 174 ? -9.568 -3.785 30.162 1.00 66.44 174 SER A N 1
ATOM 1429 C CA . SER A 1 174 ? -8.498 -4.710 30.518 1.00 66.44 174 SER A CA 1
ATOM 1430 C C . SER A 1 174 ? -7.875 -5.307 29.249 1.00 66.44 174 SER A C 1
ATOM 1432 O O . SER A 1 174 ? -8.516 -5.369 28.199 1.00 66.44 174 SER A O 1
ATOM 1434 N N . GLU A 1 175 ? -6.624 -5.771 29.329 1.00 70.12 175 GLU A N 1
ATOM 1435 C CA . GLU A 1 175 ? -5.957 -6.430 28.192 1.00 70.12 175 GLU A CA 1
ATOM 1436 C C . GLU A 1 175 ? -6.792 -7.603 27.637 1.00 70.12 175 GLU A C 1
ATOM 1438 O O . GLU A 1 175 ? -6.866 -7.781 26.423 1.00 70.12 175 GLU A O 1
ATOM 1443 N N . GLU A 1 176 ? -7.504 -8.336 28.505 1.00 72.31 176 GLU A N 1
ATOM 1444 C CA . GLU A 1 176 ? -8.413 -9.426 28.119 1.00 72.31 176 GLU A CA 1
ATOM 1445 C C . GLU A 1 176 ? -9.640 -8.934 27.326 1.00 72.31 176 GLU A C 1
ATOM 1447 O O . GLU A 1 176 ? -10.046 -9.574 26.356 1.00 72.31 176 GLU A O 1
ATOM 1452 N N . GLU A 1 177 ? -10.232 -7.790 27.684 1.00 70.19 177 GLU A N 1
ATOM 1453 C CA . GLU A 1 177 ? -11.360 -7.204 26.940 1.00 70.19 177 GLU A CA 1
ATOM 1454 C C . GLU A 1 177 ? -10.925 -6.693 25.566 1.00 70.19 177 GLU A C 1
ATOM 1456 O O . GLU A 1 177 ? -11.633 -6.899 24.578 1.00 70.19 177 GLU A O 1
ATOM 1461 N N . ILE A 1 178 ? -9.734 -6.091 25.482 1.00 73.88 178 ILE A N 1
ATOM 1462 C CA . ILE A 1 178 ? -9.125 -5.700 24.207 1.00 73.88 178 ILE A CA 1
ATOM 1463 C C . ILE A 1 178 ? -8.900 -6.941 23.342 1.00 73.88 178 ILE A C 1
ATOM 1465 O O . ILE A 1 178 ? -9.268 -6.937 22.169 1.00 73.88 178 ILE A O 1
ATOM 1469 N N . GLU A 1 179 ? -8.355 -8.023 23.898 1.00 77.19 179 GLU A N 1
ATOM 1470 C CA . GLU A 1 179 ? -8.113 -9.259 23.151 1.00 77.19 179 GLU A CA 1
ATOM 1471 C C . GLU A 1 179 ? -9.413 -9.893 22.629 1.00 77.19 179 GLU A C 1
ATOM 1473 O O . GLU A 1 179 ? -9.473 -10.295 21.465 1.00 77.19 179 GLU A O 1
ATOM 1478 N N . LEU A 1 180 ? -10.479 -9.912 23.436 1.00 76.69 180 LEU A N 1
ATOM 1479 C CA . LEU A 1 180 ? -11.799 -10.404 23.026 1.00 76.69 180 LEU A CA 1
ATOM 1480 C C . LEU A 1 180 ? -12.427 -9.552 21.914 1.00 76.69 180 LEU A C 1
ATOM 1482 O O . LEU A 1 180 ? -12.979 -10.095 20.951 1.00 76.69 180 LEU A O 1
ATOM 1486 N N . LEU A 1 181 ? -12.335 -8.224 22.022 1.00 76.69 181 LEU A N 1
ATOM 1487 C CA . LEU A 1 181 ? -12.791 -7.308 20.974 1.00 76.69 181 LEU A CA 1
ATOM 1488 C C . LEU A 1 181 ? -12.001 -7.530 19.682 1.00 76.69 181 LEU A C 1
ATOM 1490 O O . LEU A 1 181 ? -12.590 -7.642 18.608 1.00 76.69 181 LEU A O 1
ATOM 1494 N N . LEU A 1 182 ? -10.679 -7.672 19.780 1.00 79.31 182 LEU A N 1
ATOM 1495 C CA . LEU A 1 182 ? -9.818 -7.944 18.634 1.00 79.31 182 LEU A CA 1
ATOM 1496 C C . LEU A 1 182 ? -10.115 -9.300 17.990 1.00 79.31 182 LEU A C 1
ATOM 1498 O O . LEU A 1 182 ? -10.106 -9.389 16.765 1.00 79.31 182 LEU A O 1
ATOM 1502 N N . ASP A 1 183 ? -10.396 -10.351 18.760 1.00 77.75 183 ASP A N 1
ATOM 1503 C CA . ASP A 1 183 ? -10.750 -11.661 18.201 1.00 77.75 183 ASP A CA 1
ATOM 1504 C C . ASP A 1 183 ? -12.069 -11.608 17.417 1.00 77.75 183 ASP A C 1
ATOM 1506 O O . ASP A 1 183 ? -12.154 -12.095 16.283 1.00 77.75 183 ASP A O 1
ATOM 1510 N N . LYS A 1 184 ? -13.071 -10.901 17.951 1.00 76.38 184 LYS A N 1
ATOM 1511 C CA . LYS A 1 184 ? -14.330 -10.634 17.243 1.00 76.38 184 LYS A CA 1
ATOM 1512 C C . LYS A 1 184 ? -14.096 -9.856 15.942 1.00 76.38 184 LYS A C 1
ATOM 1514 O O . LYS A 1 184 ? -14.571 -10.232 14.877 1.00 76.38 184 LYS A O 1
ATOM 1519 N N . VAL A 1 185 ? -13.272 -8.819 15.991 1.00 74.88 185 VAL A N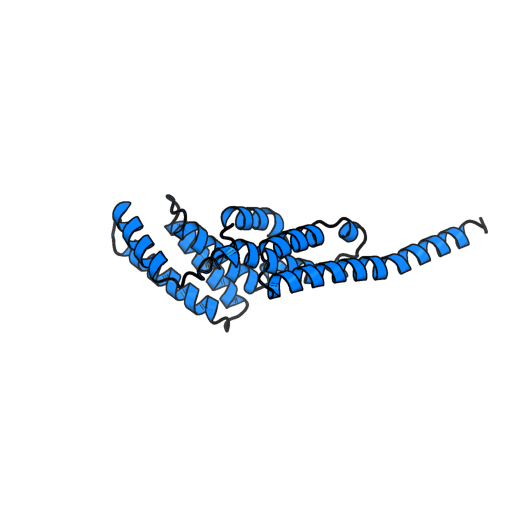 1
ATOM 1520 C CA . VAL A 1 185 ? -12.912 -8.001 14.824 1.00 74.88 185 VAL A CA 1
ATOM 1521 C C . VAL A 1 185 ? -12.156 -8.804 13.761 1.00 74.88 185 VAL A C 1
ATOM 1523 O O . VAL A 1 185 ? -12.464 -8.727 12.572 1.00 74.88 185 VAL A O 1
ATOM 1526 N N . ARG A 1 186 ? -11.202 -9.646 14.173 1.00 71.44 186 ARG A N 1
ATOM 1527 C CA . ARG A 1 186 ? -10.430 -10.535 13.286 1.00 71.44 186 ARG A CA 1
ATOM 1528 C C . ARG A 1 186 ? -11.277 -11.629 12.632 1.00 71.44 186 ARG A C 1
ATOM 1530 O O . ARG A 1 186 ? -10.821 -12.209 11.639 1.00 71.44 186 ARG A O 1
ATOM 1537 N N . THR A 1 187 ? -12.418 -11.978 13.225 1.00 66.94 187 THR A N 1
ATOM 1538 C CA . THR A 1 187 ? -13.347 -12.997 12.716 1.00 66.94 187 THR A CA 1
ATOM 1539 C C . THR A 1 187 ? -14.430 -12.398 11.822 1.00 66.94 187 THR A C 1
ATOM 1541 O O . THR A 1 187 ? -14.774 -13.026 10.821 1.00 66.94 187 THR A O 1
ATOM 1544 N N . ASP A 1 188 ? -14.887 -11.180 12.119 1.00 59.34 188 ASP A N 1
ATOM 1545 C CA . ASP A 1 188 ? -15.864 -10.443 11.310 1.00 59.34 188 ASP A CA 1
ATOM 1546 C C . ASP A 1 188 ? -15.240 -9.797 10.058 1.00 59.34 188 ASP A C 1
ATOM 1548 O O . ASP A 1 188 ? -15.900 -9.682 9.022 1.00 59.34 188 ASP A O 1
ATOM 1552 N N . MET A 1 189 ? -13.952 -9.432 10.097 1.00 53.28 189 MET A N 1
ATOM 1553 C CA . MET A 1 189 ? -13.218 -9.030 8.894 1.00 53.28 189 MET A CA 1
ATOM 1554 C C . MET A 1 189 ? -13.137 -10.215 7.921 1.00 53.28 189 MET A C 1
ATOM 1556 O O . MET A 1 189 ? -12.647 -11.284 8.309 1.00 53.28 189 MET A O 1
ATOM 1560 N N . PRO A 1 190 ? -13.543 -10.066 6.643 1.00 45.34 190 PRO A N 1
ATOM 1561 C CA . PRO A 1 190 ? -13.347 -11.106 5.650 1.00 45.34 190 PRO A CA 1
ATOM 1562 C C . PRO A 1 190 ? -11.845 -11.305 5.460 1.00 45.34 190 PRO A C 1
ATOM 1564 O O . PRO A 1 190 ? -11.200 -10.641 4.651 1.00 45.34 190 PRO A O 1
ATOM 1567 N N . ARG A 1 191 ? -11.263 -12.255 6.200 1.00 49.69 191 ARG A N 1
ATOM 1568 C CA . ARG A 1 191 ? -9.933 -12.771 5.902 1.00 49.69 191 ARG A CA 1
ATOM 1569 C C . ARG A 1 191 ? -9.991 -13.211 4.445 1.00 49.69 191 ARG A C 1
ATOM 1571 O O . ARG A 1 191 ? -10.639 -14.216 4.137 1.00 49.69 191 ARG A O 1
ATOM 1578 N N . ARG A 1 192 ? -9.294 -12.515 3.538 1.00 49.38 192 ARG A N 1
ATOM 1579 C CA . ARG A 1 192 ? -8.858 -13.165 2.300 1.00 49.38 192 ARG A CA 1
ATOM 1580 C C . ARG A 1 192 ? -7.973 -14.305 2.777 1.00 49.38 192 ARG A C 1
ATOM 1582 O O . ARG A 1 192 ? -6.836 -14.091 3.184 1.00 49.38 192 ARG A O 1
ATOM 1589 N N . LYS A 1 193 ? -8.579 -15.498 2.876 1.00 41.53 193 LYS A N 1
ATOM 1590 C CA . LYS A 1 193 ? -7.923 -16.747 3.259 1.00 41.53 193 LYS A CA 1
ATOM 1591 C C . LYS A 1 193 ? -6.557 -16.741 2.595 1.00 41.53 193 LYS A C 1
ATOM 1593 O O . LYS A 1 193 ? -6.513 -16.559 1.378 1.00 41.53 193 LYS A O 1
ATOM 1598 N N . LYS A 1 194 ? -5.489 -16.975 3.372 1.00 46.09 194 LYS A N 1
ATOM 1599 C CA . LYS A 1 194 ? -4.206 -17.431 2.825 1.00 46.09 194 LYS A CA 1
ATOM 1600 C C . LYS A 1 194 ? -4.553 -18.424 1.728 1.00 46.09 194 LYS A C 1
ATOM 1602 O O . LYS A 1 194 ? -5.154 -19.464 2.013 1.00 46.09 194 LYS A O 1
ATOM 1607 N N . VAL A 1 195 ? -4.304 -18.041 0.481 1.00 48.62 195 VAL A N 1
ATOM 1608 C CA . VAL A 1 195 ? -4.562 -18.908 -0.654 1.00 48.62 195 VAL A CA 1
ATOM 1609 C C . VAL A 1 195 ? -3.618 -20.074 -0.433 1.00 48.62 195 VAL A C 1
ATOM 1611 O O . VAL A 1 195 ? -2.408 -19.920 -0.556 1.00 48.62 195 VAL A O 1
ATOM 1614 N N . LEU A 1 196 ? -4.162 -21.208 0.014 1.00 46.16 196 LEU A N 1
ATOM 1615 C CA . LEU A 1 196 ? -3.357 -22.396 0.242 1.00 46.16 196 LEU A CA 1
ATOM 1616 C C . LEU A 1 196 ? -2.591 -22.667 -1.061 1.00 46.16 196 LEU A C 1
ATOM 1618 O O . LEU A 1 196 ? -3.227 -22.650 -2.133 1.00 46.16 196 LEU A O 1
ATOM 1622 N N . PRO A 1 197 ? -1.261 -22.881 -0.990 1.00 52.06 197 PRO A N 1
ATOM 1623 C CA . PRO A 1 197 ? -0.480 -23.328 -2.132 1.00 52.06 197 PRO A CA 1
ATOM 1624 C C . PRO A 1 197 ? -1.206 -24.490 -2.821 1.00 52.06 197 PRO A C 1
ATOM 1626 O O . PRO A 1 197 ? -1.887 -25.252 -2.126 1.00 52.06 197 PRO A O 1
ATOM 1629 N N . PRO A 1 198 ? -1.113 -24.648 -4.153 1.00 59.97 198 PRO A N 1
ATOM 1630 C CA . PRO A 1 198 ? -1.846 -25.689 -4.885 1.00 59.97 198 PRO A CA 1
ATOM 1631 C C . PRO A 1 198 ? -1.716 -27.086 -4.255 1.00 59.97 198 PRO A C 1
ATOM 1633 O O . PRO A 1 198 ? -2.670 -27.852 -4.221 1.00 59.97 198 PRO A O 1
ATOM 1636 N N . GLU A 1 199 ? -0.557 -27.357 -3.663 1.00 66.75 199 GLU A N 1
ATOM 1637 C CA . GLU A 1 199 ? -0.161 -28.590 -2.972 1.00 66.75 199 GLU A CA 1
ATOM 1638 C C . GLU A 1 199 ? -0.868 -28.830 -1.623 1.00 66.75 199 GLU A C 1
ATOM 1640 O O . GLU A 1 199 ? -0.897 -29.954 -1.127 1.00 66.75 199 GLU A O 1
ATOM 1645 N N . MET A 1 200 ? -1.472 -27.798 -1.030 1.00 52.97 200 MET A N 1
ATOM 1646 C CA . MET A 1 200 ? -2.205 -27.872 0.241 1.00 52.97 200 MET A CA 1
ATOM 1647 C C . MET A 1 200 ? -3.730 -27.817 0.067 1.00 52.97 200 MET A C 1
ATOM 1649 O O . MET A 1 200 ? -4.466 -27.877 1.055 1.00 52.97 200 MET A O 1
ATOM 1653 N N . ARG A 1 201 ? -4.226 -27.713 -1.171 1.00 64.00 201 ARG A N 1
ATOM 1654 C CA . ARG A 1 201 ? -5.657 -27.812 -1.488 1.00 64.00 201 ARG A CA 1
ATOM 1655 C C . ARG A 1 201 ? -6.014 -29.295 -1.633 1.00 64.00 201 ARG A C 1
ATOM 1657 O O . ARG A 1 201 ? -5.876 -29.856 -2.714 1.00 64.00 201 ARG A O 1
ATOM 1664 N N . LYS A 1 202 ? -6.378 -29.937 -0.520 1.00 46.94 202 LYS A N 1
ATOM 1665 C CA . LYS A 1 202 ? -6.963 -31.288 -0.532 1.00 46.94 202 LYS A CA 1
ATOM 1666 C C . LYS A 1 202 ? -8.371 -31.278 -1.111 1.00 46.94 202 LYS A C 1
ATOM 1668 O O . LYS A 1 202 ? -9.107 -30.311 -0.811 1.00 46.94 202 LYS A O 1
#

Secondary structure (DSSP, 8-state):
-TTHHHHHHHHHHHHHHHHHHHHHHHHHHHHHHHHHHHTT-HHHHHHHHHHHHH-GGGGTS-HHHHHHHHHHHHHHHHHHHHHHT-HHHHHHHHHHHTT-TTGGG-HHHHHHHHHHHHHHHHHS--TTHHHHHHHHHHHHHHHHHH-TT-HHHHHHHHHHHHHHHHHHSSTT--HHHHHHHHHHHHHHS--------GGG--

Radius of gyration: 22.4 Å; chains: 1; bounding box: 58×52×68 Å

pLDDT: mean 85.0, std 14.39, range [41.53, 98.31]

Foldseek 3Di:
DVVVVVVVVVVVVVLVVVQVVLLVVLVVLLVVLVVCVVVVVLVVSLVSLVCSLPPPSVVSYDCVSCLVVNLVSLLSNLVSCLLVLVLPVNVVVCVVVVPSPVNLLALSSLLSQLSSLQSCCLVPPDPCSLVSLVSSLVSLVSSCVNPVPPVVSVVSNVVSVVVNVVVVVDPDDDPVNVVVSSVVVVVPPPPPPPPPDPVPPD

Sequence (202 aa):
MKRILPVFLLGGLILLLSIPVIYGLWLGRLADAEAAFSDTRYTESQEQFQQVFSGWELSFLPRFLVEENRVRIVLNLIQIGYVLGEYDQTLEFLRGEGSLSALVSEPEYHFWMGNLLMAQALNQPDGHLIDTLVRCREEYLETLRWDADFWDAKYNYEYVNELLAQFQEGDSHSEEEIELLLDKVRTDMPRRKKVLPPEMRK